Protein AF-A0A834ZR98-F1 (afdb_monomer_lite)

Sequence (251 aa):
MVVLRARDEKRGIQAVENLKGSGFSDVVFHRLDVMDPSSIPSLEDFIRTNFGKLNILSRSSSKVFSGTEALQIVSLMKIVKASAIKDSSRPPFWVSYENLDLQVNNAEINGSIIDIDAVRALRTADDELKGEEINWNDISTQAYELGEECLKTNYYGTKRVTEALIPLLKLSNSARIVNVSSSIIKIQKISNEKAKEVLSDVDGLTEERVDEMLNGFLKDFKENLLEIKGWPSPLSAYTVSKVAIMATQGF

InterPro domains:
  IPR036291 NAD(P)-binding domain superfamily [SSF51735] (2-247)

pLDDT: mean 73.18, std 20.53, range [21.8, 97.88]

Foldseek 3Di:
DEEEEDQDPVVQVVLQVVCVVVVNPPYDYAYDDLLDPVRLVVVLCVCCVPQVFAAEEEQADDDPDDPPPNVVVVVVVVVVVVVVDDDPDDDDDDDDDDHHYYYYDPFADLQKQFQVVVQVVQADPVRDGPPDDPPRVVGIGHALVSLVVRLCTNAVSVVVSCVSRVVRQVVDPNHDYHYHDDPVQDVVQQPQPLVCVQLVCLPPHDLVSLVVVVVVLSVCRVVVNCVVNSQHPDSRSVNSSRSSVVSPRPD

Structure (mmCIF, N/CA/C/O backbone):
data_AF-A0A834ZR98-F1
#
_entry.id   AF-A0A834ZR98-F1
#
loop_
_atom_site.group_PDB
_atom_site.id
_atom_site.type_symbol
_atom_site.label_atom_id
_atom_site.label_alt_id
_atom_site.label_comp_id
_atom_site.label_asym_id
_atom_site.label_entity_id
_atom_site.label_seq_id
_atom_site.pdbx_PDB_ins_code
_atom_site.Cartn_x
_atom_site.Cartn_y
_atom_site.Cartn_z
_atom_site.occupancy
_atom_site.B_iso_or_equiv
_atom_site.auth_seq_id
_atom_site.auth_comp_id
_atom_site.auth_asym_id
_atom_site.auth_atom_id
_atom_site.pdbx_PDB_model_num
ATOM 1 N N . MET A 1 1 ? -13.296 -6.284 17.920 1.00 78.81 1 MET A N 1
ATOM 2 C CA . MET A 1 1 ? -14.004 -6.181 16.636 1.00 78.81 1 MET A CA 1
ATOM 3 C C . MET A 1 1 ? -12.993 -6.042 15.501 1.00 78.81 1 MET A C 1
ATOM 5 O O . MET A 1 1 ? -12.002 -5.355 15.641 1.00 78.81 1 MET A O 1
ATOM 9 N N . VAL A 1 2 ? -13.164 -6.705 14.367 1.00 81.50 2 VAL A N 1
ATOM 10 C CA . VAL A 1 2 ? -12.247 -6.568 13.223 1.00 81.50 2 VAL A CA 1
ATOM 11 C C . VAL A 1 2 ? -13.001 -5.974 12.049 1.00 81.50 2 VAL A C 1
ATOM 13 O O . VAL A 1 2 ? -14.042 -6.498 11.666 1.00 81.50 2 VAL A O 1
ATOM 16 N N . VAL A 1 3 ? -12.467 -4.902 11.465 1.00 83.44 3 VAL A N 1
ATOM 17 C CA . VAL A 1 3 ? -13.010 -4.305 10.243 1.00 83.44 3 VAL A CA 1
ATOM 18 C C . VAL A 1 3 ? -12.241 -4.871 9.056 1.00 83.44 3 VAL A C 1
ATOM 20 O O . VAL A 1 3 ? -11.120 -4.450 8.752 1.00 83.44 3 VAL A O 1
ATOM 23 N N . LEU A 1 4 ? -12.842 -5.851 8.385 1.00 80.25 4 LEU A N 1
ATOM 24 C CA . LEU A 1 4 ? -12.332 -6.389 7.136 1.00 80.25 4 LEU A CA 1
ATOM 25 C C . LEU A 1 4 ? -12.597 -5.402 5.996 1.00 80.25 4 LEU A C 1
ATOM 27 O O . LEU A 1 4 ? -13.691 -4.849 5.876 1.00 80.25 4 LEU A O 1
ATOM 31 N N . ARG A 1 5 ? -11.590 -5.198 5.147 1.00 81.19 5 ARG A N 1
ATOM 32 C CA . ARG A 1 5 ? -11.629 -4.250 4.034 1.00 81.19 5 ARG A CA 1
ATOM 33 C C . ARG A 1 5 ? -11.307 -4.965 2.731 1.00 81.19 5 ARG A C 1
ATOM 35 O O . ARG A 1 5 ? -10.414 -5.804 2.700 1.00 81.19 5 ARG A O 1
ATOM 42 N N . ALA A 1 6 ? -12.002 -4.606 1.660 1.00 74.19 6 ALA A N 1
ATOM 43 C CA . ALA A 1 6 ? -11.701 -5.053 0.302 1.00 74.19 6 ALA A CA 1
ATOM 44 C C . ALA A 1 6 ? -12.215 -4.023 -0.711 1.00 74.19 6 ALA A C 1
ATOM 46 O O . ALA A 1 6 ? -13.164 -3.290 -0.412 1.00 74.19 6 ALA A O 1
ATOM 47 N N . ARG A 1 7 ? -11.609 -3.997 -1.905 1.00 78.06 7 ARG A N 1
ATOM 48 C CA . ARG A 1 7 ? -12.088 -3.182 -3.034 1.00 78.06 7 ARG A CA 1
ATOM 49 C C . ARG A 1 7 ? -13.412 -3.717 -3.575 1.00 78.06 7 ARG A C 1
ATOM 51 O O . ARG A 1 7 ? -14.336 -2.943 -3.821 1.00 78.06 7 ARG A O 1
ATOM 58 N N . ASP A 1 8 ? -13.482 -5.040 -3.724 1.00 78.31 8 ASP A N 1
ATOM 59 C CA . ASP A 1 8 ? -14.672 -5.767 -4.155 1.00 78.31 8 ASP A CA 1
ATOM 60 C C . ASP A 1 8 ? -15.569 -6.073 -2.952 1.00 78.31 8 ASP A C 1
ATOM 62 O O . ASP A 1 8 ? -15.204 -6.811 -2.033 1.00 78.31 8 ASP A O 1
ATOM 66 N N . GLU A 1 9 ? -16.753 -5.476 -2.963 1.00 83.81 9 GLU A N 1
ATOM 67 C CA . GLU A 1 9 ? -17.730 -5.595 -1.887 1.00 83.81 9 GLU A CA 1
ATOM 68 C C . GLU A 1 9 ? -18.275 -7.019 -1.740 1.00 83.81 9 GLU A C 1
ATOM 70 O O . GLU A 1 9 ? -18.385 -7.517 -0.621 1.00 83.81 9 GLU A O 1
ATOM 75 N N . LYS A 1 10 ? -18.535 -7.719 -2.850 1.00 80.75 10 LYS A N 1
ATOM 76 C CA . LYS A 1 10 ? -19.080 -9.084 -2.822 1.00 80.75 10 LYS A CA 1
ATOM 77 C C . LYS A 1 10 ? -18.088 -10.053 -2.188 1.00 80.75 10 LYS A C 1
ATOM 79 O O . LYS A 1 10 ? -18.450 -10.813 -1.293 1.00 80.75 10 LYS A O 1
ATOM 84 N N . ARG A 1 11 ? -16.823 -9.998 -2.612 1.00 75.56 11 ARG A N 1
ATOM 85 C CA . ARG A 1 11 ? -15.730 -10.794 -2.039 1.00 75.56 11 ARG A CA 1
ATOM 86 C C . ARG A 1 11 ? -15.507 -10.460 -0.570 1.00 75.56 11 ARG A C 1
ATOM 88 O O . ARG A 1 11 ? -15.316 -11.366 0.234 1.00 75.56 11 ARG A O 1
ATOM 95 N N . GLY A 1 12 ? -15.555 -9.177 -0.218 1.00 77.81 12 GLY A N 1
ATOM 96 C CA . GLY A 1 12 ? -15.393 -8.720 1.157 1.00 77.81 12 GLY A CA 1
ATOM 97 C C . GLY A 1 12 ? -16.478 -9.241 2.101 1.00 77.81 12 GLY A C 1
ATOM 98 O O . GLY A 1 12 ? -16.158 -9.772 3.165 1.00 77.81 12 GLY A O 1
ATOM 99 N N . ILE A 1 13 ? -17.746 -9.156 1.691 1.00 80.25 13 ILE A N 1
ATOM 100 C CA . ILE A 1 13 ? -18.885 -9.702 2.443 1.00 80.25 13 ILE A CA 1
ATOM 101 C C . ILE A 1 13 ? -18.754 -11.222 2.573 1.00 80.25 13 ILE A C 1
ATOM 103 O O . ILE A 1 13 ? -18.816 -11.743 3.688 1.00 80.25 13 ILE A O 1
ATOM 107 N N . GLN A 1 14 ? -18.466 -11.922 1.471 1.00 77.44 14 GLN A N 1
ATOM 108 C CA . GLN A 1 14 ? -18.286 -13.374 1.483 1.00 77.44 14 GLN A CA 1
ATOM 109 C C . GLN A 1 14 ? -17.159 -13.810 2.431 1.00 77.44 14 GLN A C 1
ATOM 111 O O . GLN A 1 14 ? -17.279 -14.812 3.136 1.00 77.44 14 GLN A O 1
ATOM 116 N N . ALA A 1 15 ? -16.058 -13.057 2.480 1.00 75.25 15 ALA A N 1
ATOM 117 C CA . ALA A 1 15 ? -14.957 -13.333 3.393 1.00 75.25 15 ALA A CA 1
ATOM 118 C C . ALA A 1 15 ? -15.372 -13.174 4.866 1.00 75.25 15 ALA A C 1
ATOM 120 O O . ALA A 1 15 ? -14.994 -14.004 5.693 1.00 75.25 15 ALA A O 1
ATOM 121 N N . VAL A 1 16 ? -16.183 -12.163 5.202 1.00 78.94 16 VAL A N 1
ATOM 122 C CA . VAL A 1 16 ? -16.738 -12.014 6.560 1.00 78.94 16 VAL A CA 1
ATOM 123 C C . VAL A 1 16 ? -17.668 -13.172 6.913 1.00 78.94 16 VAL A C 1
ATOM 125 O O . VAL A 1 16 ? -17.570 -13.702 8.017 1.00 78.94 16 VAL A O 1
ATOM 128 N N . GLU A 1 17 ? -18.534 -13.602 5.996 1.00 81.94 17 GLU A N 1
ATOM 129 C CA . GLU A 1 17 ? -19.410 -14.761 6.210 1.00 81.94 17 GLU A CA 1
ATOM 130 C C . GLU A 1 17 ? -18.610 -16.040 6.468 1.00 81.94 17 GLU A C 1
ATOM 132 O O . GLU A 1 17 ? -18.888 -16.758 7.429 1.00 81.94 17 GLU A O 1
ATOM 137 N N . ASN A 1 18 ? -17.559 -16.283 5.682 1.00 75.56 18 ASN A N 1
ATOM 138 C CA . ASN A 1 18 ? -16.678 -17.438 5.859 1.00 75.56 18 ASN A CA 1
ATOM 139 C C . ASN A 1 18 ? -15.961 -17.408 7.220 1.00 75.56 18 ASN A C 1
ATOM 141 O O . ASN A 1 18 ? -15.843 -18.437 7.892 1.00 75.56 18 ASN A O 1
ATOM 145 N N . LEU A 1 19 ? -15.501 -16.229 7.655 1.00 75.50 19 LEU A N 1
ATOM 146 C CA . LEU A 1 19 ? -14.870 -16.048 8.966 1.00 75.50 19 LEU A CA 1
ATOM 147 C C . LEU A 1 19 ? -15.865 -16.304 10.103 1.00 75.50 19 LEU A C 1
ATOM 149 O O . LEU A 1 19 ? -15.539 -17.023 11.050 1.00 75.50 19 LEU A O 1
ATOM 153 N N . LYS A 1 20 ? -17.095 -15.794 9.983 1.00 82.62 20 LYS A N 1
ATOM 154 C CA . LYS A 1 20 ? -18.175 -16.049 10.945 1.00 82.62 20 LYS A CA 1
ATOM 155 C C . LYS A 1 20 ? -18.536 -17.531 11.014 1.00 82.62 20 LYS A C 1
ATOM 157 O O . LYS A 1 20 ? -18.604 -18.076 12.113 1.00 82.62 20 LYS A O 1
ATOM 162 N N . GLY A 1 21 ? -18.665 -18.200 9.867 1.00 78.38 21 GLY A N 1
ATOM 163 C CA . GLY A 1 21 ? -18.872 -19.651 9.784 1.00 78.38 21 GLY A CA 1
ATOM 164 C C . GLY A 1 21 ? -17.724 -20.470 10.388 1.00 78.38 21 GLY A C 1
ATOM 165 O O . GLY A 1 21 ? -17.942 -21.584 10.853 1.00 78.38 21 GLY A O 1
ATOM 166 N N . SER A 1 22 ? -16.520 -19.894 10.460 1.00 77.38 22 SER A N 1
ATOM 167 C CA . SER A 1 22 ? -15.339 -20.487 11.105 1.00 77.38 22 SER A CA 1
ATOM 168 C C . SER A 1 22 ? -15.199 -20.130 12.597 1.00 77.38 22 SER A C 1
ATOM 170 O O . SER A 1 22 ? -14.158 -20.405 13.193 1.00 77.38 22 SER A O 1
ATOM 172 N N . GLY A 1 23 ? -16.210 -19.498 13.208 1.00 82.06 23 GLY A N 1
ATOM 173 C CA . GLY A 1 23 ? -16.233 -19.156 14.637 1.00 82.06 23 GLY A CA 1
ATOM 174 C C . GLY A 1 23 ? -15.700 -17.763 14.997 1.00 82.06 23 GLY A C 1
ATOM 175 O O . GLY A 1 23 ? -15.541 -17.463 16.179 1.00 82.06 23 GLY A O 1
ATOM 176 N N . PHE A 1 24 ? -15.428 -16.892 14.019 1.00 77.19 24 PHE A N 1
ATOM 177 C CA . PHE A 1 24 ? -15.020 -15.501 14.261 1.00 77.19 24 PHE A CA 1
ATOM 178 C C . PHE A 1 24 ? -16.225 -14.555 14.134 1.00 77.19 24 PHE A C 1
ATOM 180 O O . PHE A 1 24 ? -16.479 -14.000 13.068 1.00 77.19 24 PHE A O 1
ATOM 187 N N . SER A 1 25 ? -16.978 -14.367 15.223 1.00 82.19 25 SER A N 1
ATOM 188 C CA . SER A 1 25 ? -18.182 -13.514 15.250 1.00 82.19 25 SER A CA 1
ATOM 189 C C . SER A 1 25 ? -17.886 -12.015 15.154 1.00 82.19 25 SER A C 1
ATOM 191 O O . SER A 1 25 ? -18.660 -11.272 14.551 1.00 82.19 25 SER A O 1
ATOM 193 N N . ASP A 1 26 ? -16.755 -11.577 15.710 1.00 84.50 26 ASP A N 1
ATOM 194 C CA . ASP A 1 26 ? -16.419 -10.158 15.888 1.00 84.50 26 ASP A CA 1
ATOM 195 C C . ASP A 1 26 ? -15.721 -9.581 14.652 1.00 84.50 26 ASP A C 1
ATOM 197 O O . ASP A 1 26 ? -14.634 -9.006 14.747 1.00 84.50 26 ASP A O 1
ATOM 201 N N . VAL A 1 27 ? -16.327 -9.781 13.480 1.00 81.56 27 VAL A N 1
ATOM 202 C CA . VAL A 1 27 ? -15.822 -9.308 12.188 1.00 81.56 27 VAL A CA 1
ATOM 203 C C . VAL A 1 27 ? -16.940 -8.602 11.425 1.00 81.56 27 VAL A C 1
ATOM 205 O O . VAL A 1 27 ? -18.031 -9.147 11.235 1.00 81.56 27 VAL A O 1
ATOM 208 N N . VAL A 1 28 ? -16.652 -7.393 10.952 1.00 87.81 28 VAL A N 1
ATOM 209 C CA . VAL A 1 28 ? -17.525 -6.587 10.091 1.00 87.81 28 VAL A CA 1
ATOM 210 C C . VAL A 1 28 ? -16.800 -6.229 8.803 1.00 87.81 28 VAL A C 1
ATOM 212 O O . VAL A 1 28 ? -15.573 -6.177 8.768 1.00 87.81 28 VAL A O 1
ATOM 215 N N . PHE A 1 29 ? -17.556 -5.994 7.735 1.00 86.19 29 PHE A N 1
ATOM 216 C CA . PHE A 1 29 ? -17.008 -5.556 6.458 1.00 86.19 29 PHE A CA 1
ATOM 217 C C . PHE A 1 29 ? -17.188 -4.047 6.288 1.00 86.19 29 PHE A C 1
ATOM 219 O O . PHE A 1 29 ? -18.238 -3.508 6.629 1.00 86.19 29 PHE A O 1
ATOM 226 N N . HIS A 1 30 ? -16.196 -3.388 5.695 1.00 89.12 30 HIS A N 1
ATOM 227 C CA . HIS A 1 30 ? -16.374 -2.083 5.072 1.00 89.12 30 HIS A CA 1
ATOM 228 C C . HIS A 1 30 ? -15.536 -1.998 3.797 1.00 89.12 30 HIS A C 1
ATOM 230 O O . HIS A 1 30 ? -14.354 -2.334 3.799 1.00 89.12 30 HIS A O 1
ATOM 236 N N . ARG A 1 31 ? -16.097 -1.494 2.700 1.00 88.19 31 ARG A N 1
ATOM 237 C CA . ARG A 1 31 ? -15.352 -1.348 1.442 1.00 88.19 31 ARG A CA 1
ATOM 238 C C . ARG A 1 31 ? -14.179 -0.366 1.584 1.00 88.19 31 ARG A C 1
ATOM 240 O O . ARG A 1 31 ? -14.362 0.714 2.148 1.00 88.19 31 ARG A O 1
ATOM 247 N N . LEU A 1 32 ? -13.005 -0.736 1.057 1.00 85.62 32 LEU A N 1
ATOM 248 C CA . LEU A 1 32 ? -11.844 0.143 0.850 1.00 85.62 32 LEU A CA 1
ATOM 249 C C . LEU A 1 32 ? -11.374 0.051 -0.578 1.00 85.62 32 LEU A C 1
ATOM 251 O O . LEU A 1 32 ? -10.899 -1.001 -0.998 1.00 85.62 32 LEU A O 1
ATOM 255 N N . ASP A 1 33 ? -11.368 1.178 -1.258 1.00 86.00 33 ASP A N 1
ATOM 256 C CA . ASP A 1 33 ? -10.475 1.366 -2.379 1.00 86.00 33 ASP A CA 1
ATOM 257 C C . ASP A 1 33 ? -9.505 2.491 -2.042 1.00 86.00 33 ASP A C 1
ATOM 259 O O . ASP A 1 33 ? -9.890 3.649 -1.924 1.00 86.00 33 ASP A O 1
ATOM 263 N N . VAL A 1 34 ? -8.231 2.147 -1.855 1.00 85.31 34 VAL A N 1
ATOM 264 C CA . VAL A 1 34 ? -7.196 3.140 -1.541 1.00 85.31 34 VAL A CA 1
ATOM 265 C C . VAL A 1 34 ? -6.995 4.129 -2.687 1.00 85.31 34 VAL A C 1
ATOM 267 O O . VAL A 1 34 ? -6.449 5.206 -2.473 1.00 85.31 34 VAL A O 1
ATOM 270 N N . MET A 1 35 ? -7.441 3.798 -3.899 1.00 84.50 35 MET A N 1
ATOM 271 C CA . MET A 1 35 ? -7.388 4.683 -5.059 1.00 84.50 35 MET A CA 1
ATOM 272 C C . MET A 1 35 ? -8.621 5.586 -5.183 1.00 84.50 35 MET A C 1
ATOM 274 O O . MET A 1 35 ? -8.563 6.565 -5.921 1.00 84.50 35 MET A O 1
ATOM 278 N N . ASP A 1 36 ? -9.695 5.322 -4.434 1.00 88.12 36 ASP A N 1
ATOM 279 C CA . ASP A 1 36 ? -10.918 6.128 -4.426 1.00 88.12 36 ASP A CA 1
ATOM 280 C C . ASP A 1 36 ? -10.844 7.208 -3.325 1.00 88.12 36 ASP A C 1
ATOM 282 O O . ASP A 1 36 ? -10.840 6.871 -2.133 1.00 88.12 36 ASP A O 1
ATOM 286 N N . PRO A 1 37 ? -10.825 8.508 -3.681 1.00 87.25 37 PRO A N 1
ATOM 287 C CA . PRO A 1 37 ? -10.756 9.603 -2.714 1.00 87.25 37 PRO A CA 1
ATOM 288 C C . PRO A 1 37 ? -11.911 9.617 -1.707 1.00 87.25 37 PRO A C 1
ATOM 290 O O . PRO A 1 37 ? -11.750 10.149 -0.614 1.00 87.25 37 PRO A O 1
ATOM 293 N N . SER A 1 38 ? -13.066 9.041 -2.055 1.00 92.69 38 SER A N 1
ATOM 294 C CA . SER A 1 38 ? -14.247 8.992 -1.184 1.00 92.69 38 SER A CA 1
ATOM 295 C C . SER A 1 38 ? -14.233 7.808 -0.209 1.00 92.69 38 SER A C 1
ATOM 297 O O . SER A 1 38 ? -14.872 7.851 0.844 1.00 92.69 38 SER A O 1
ATOM 299 N N . SER A 1 39 ? -13.466 6.757 -0.513 1.00 90.31 39 SER A N 1
ATOM 300 C CA . SER A 1 39 ? -13.483 5.508 0.255 1.00 90.31 39 SER A CA 1
ATOM 301 C C . SER A 1 39 ? -12.721 5.595 1.583 1.00 90.31 39 SER A C 1
ATOM 303 O O . SER A 1 39 ? -13.065 4.889 2.538 1.00 90.31 39 SER A O 1
ATOM 305 N N . ILE A 1 40 ? -11.694 6.450 1.661 1.00 90.88 40 ILE A N 1
ATOM 306 C CA . ILE A 1 40 ? -10.899 6.663 2.881 1.00 90.88 40 ILE A CA 1
ATOM 307 C C . ILE A 1 40 ? -11.661 7.524 3.909 1.00 90.88 40 ILE A C 1
ATOM 309 O O . ILE A 1 40 ? -11.769 7.077 5.048 1.00 90.88 40 ILE A O 1
ATOM 313 N N . PRO A 1 41 ? -12.272 8.674 3.558 1.00 93.94 41 PRO A N 1
ATOM 314 C CA . PRO A 1 41 ? -13.113 9.417 4.501 1.00 93.94 41 PRO A CA 1
ATOM 315 C C . PRO A 1 41 ? -14.309 8.596 4.993 1.00 93.94 41 PRO A C 1
ATOM 317 O O . PRO A 1 41 ? -14.563 8.527 6.189 1.00 93.94 41 PRO A O 1
ATOM 320 N N . SER A 1 42 ? -14.981 7.866 4.091 1.00 95.06 42 SER A N 1
ATOM 321 C CA . SER A 1 42 ? -16.102 6.991 4.465 1.00 95.06 42 SER A CA 1
ATOM 322 C C . SER A 1 42 ? -15.707 5.941 5.511 1.00 95.06 42 SER A C 1
ATOM 324 O O . SER A 1 42 ? -16.487 5.623 6.406 1.00 95.06 42 SER A O 1
ATOM 326 N N . LEU A 1 43 ? -14.487 5.414 5.420 1.00 91.25 43 LEU A N 1
ATOM 327 C CA . LEU A 1 43 ? -13.935 4.506 6.416 1.00 91.25 43 LEU A CA 1
ATOM 328 C C . LEU A 1 43 ? -13.661 5.177 7.754 1.00 91.25 43 LEU A C 1
ATOM 330 O O . LEU A 1 43 ? -13.919 4.582 8.799 1.00 91.25 43 LEU A O 1
ATOM 334 N N . GLU A 1 44 ? -13.042 6.351 7.708 1.00 92.81 44 GLU A N 1
ATOM 335 C CA . GLU A 1 44 ? -12.716 7.121 8.897 1.00 92.81 44 GLU A CA 1
ATOM 336 C C . GLU A 1 44 ? -13.997 7.425 9.678 1.00 92.81 44 GLU A C 1
ATOM 338 O O . GLU A 1 44 ? -14.069 7.120 10.869 1.00 92.81 44 GLU A O 1
ATOM 343 N N . ASP A 1 45 ? -15.030 7.910 8.986 1.00 94.62 45 ASP A N 1
ATOM 344 C CA . ASP A 1 45 ? -16.357 8.161 9.545 1.00 94.62 45 ASP A CA 1
ATOM 345 C C . ASP A 1 45 ? -16.966 6.886 10.122 1.00 94.62 45 ASP A C 1
ATOM 347 O O . ASP A 1 45 ? -17.424 6.878 11.264 1.00 94.62 45 ASP A O 1
ATOM 351 N N . PHE A 1 46 ? -16.905 5.771 9.391 1.00 93.81 46 PHE A N 1
ATOM 352 C CA . PHE A 1 46 ? -17.393 4.494 9.896 1.00 93.81 46 PHE A CA 1
ATOM 353 C C . PHE A 1 46 ? -16.700 4.080 11.200 1.00 93.81 46 PHE A C 1
ATOM 355 O O . PHE A 1 46 ? -17.386 3.719 12.159 1.00 93.81 46 PHE A O 1
ATOM 362 N N . ILE A 1 47 ? -15.366 4.142 11.275 1.00 90.06 47 ILE A N 1
ATOM 363 C CA . ILE A 1 47 ? -14.643 3.781 12.503 1.00 90.06 47 ILE A CA 1
ATOM 364 C C . ILE A 1 47 ? -14.996 4.754 13.629 1.00 90.06 47 ILE A C 1
ATOM 366 O O . ILE A 1 47 ? -15.273 4.332 14.751 1.00 90.06 47 ILE A O 1
ATOM 370 N N . ARG A 1 48 ? -15.017 6.054 13.335 1.00 91.12 48 ARG A N 1
ATOM 371 C CA . ARG A 1 48 ? -15.330 7.104 14.304 1.00 91.12 48 ARG A CA 1
ATOM 372 C C . ARG A 1 48 ? -16.725 6.928 14.897 1.00 91.12 48 ARG A C 1
ATOM 374 O O . ARG A 1 48 ? -16.868 6.980 16.113 1.00 91.12 48 ARG A O 1
ATOM 381 N N . THR A 1 49 ? -17.732 6.686 14.064 1.00 92.69 49 THR A N 1
ATOM 382 C CA . THR A 1 49 ? -19.128 6.538 14.491 1.00 92.69 49 THR A CA 1
ATOM 383 C C . THR A 1 49 ? -19.370 5.239 15.251 1.00 92.69 49 THR A C 1
ATOM 385 O O . THR A 1 49 ? -20.111 5.247 16.229 1.00 92.69 49 THR A O 1
ATOM 388 N N . ASN A 1 50 ? -18.763 4.127 14.824 1.00 88.62 50 ASN A N 1
ATOM 389 C CA . ASN A 1 50 ? -19.071 2.810 15.393 1.00 88.62 50 ASN A CA 1
ATOM 390 C C . ASN A 1 50 ? -18.156 2.415 16.560 1.00 88.62 50 ASN A C 1
ATOM 392 O O . ASN A 1 50 ? -18.585 1.664 17.432 1.00 88.62 50 ASN A O 1
ATOM 396 N N . PHE A 1 51 ? -16.912 2.901 16.585 1.00 88.50 51 PHE A N 1
ATOM 397 C CA . PHE A 1 51 ? -15.892 2.469 17.552 1.00 88.50 51 PHE A CA 1
ATOM 398 C C . PHE A 1 51 ? -15.226 3.631 18.299 1.00 88.50 51 PHE A C 1
ATOM 400 O O . PHE A 1 51 ? -14.669 3.438 19.379 1.00 88.50 51 PHE A O 1
ATOM 407 N N . GLY A 1 52 ? -15.256 4.847 17.744 1.00 88.06 52 GLY A N 1
ATOM 408 C CA . GLY A 1 52 ? -14.702 6.058 18.360 1.00 88.06 52 GLY A CA 1
ATOM 409 C C . GLY A 1 52 ? -13.173 6.158 18.351 1.00 88.06 52 GLY A C 1
ATOM 410 O O . GLY A 1 52 ? -12.643 7.251 18.524 1.00 88.06 52 GLY A O 1
ATOM 411 N N . LYS A 1 53 ? -12.452 5.055 18.126 1.00 85.50 53 LYS A N 1
ATOM 412 C CA . LYS A 1 53 ? -10.984 4.986 18.071 1.00 85.50 53 LYS A CA 1
ATOM 413 C C . LYS A 1 53 ? -10.517 3.837 17.178 1.00 85.50 53 LYS A C 1
ATOM 415 O O . LYS A 1 53 ? -11.308 2.980 16.797 1.00 85.50 53 LYS A O 1
ATOM 420 N N . LEU A 1 54 ? -9.218 3.800 16.892 1.00 83.62 54 LEU A N 1
ATOM 421 C CA . LEU A 1 54 ? -8.555 2.665 16.251 1.00 83.62 54 LEU A CA 1
ATOM 422 C C . LEU A 1 54 ? -7.395 2.196 17.130 1.00 83.62 54 LEU A C 1
ATOM 424 O O . LEU A 1 54 ? -6.579 3.005 17.554 1.00 83.62 54 LEU A O 1
ATOM 428 N N . ASN A 1 55 ? -7.304 0.895 17.404 1.00 78.88 55 ASN A N 1
ATOM 429 C CA . ASN A 1 55 ? -6.189 0.350 18.186 1.00 78.88 55 ASN A CA 1
ATOM 430 C C . ASN A 1 55 ? -5.092 -0.223 17.291 1.00 78.88 55 ASN A C 1
ATOM 432 O O . ASN A 1 55 ? -3.916 -0.018 17.573 1.00 78.88 55 ASN A O 1
ATOM 436 N N . ILE A 1 56 ? -5.452 -0.957 16.231 1.00 77.31 56 ILE A N 1
ATOM 437 C CA . ILE A 1 56 ? -4.469 -1.605 15.363 1.00 77.31 56 ILE A CA 1
ATOM 438 C C . ILE A 1 56 ? -4.791 -1.366 13.890 1.00 77.31 56 ILE A C 1
ATOM 440 O O . ILE A 1 56 ? -5.826 -1.800 13.385 1.00 77.31 56 ILE A O 1
ATOM 444 N N . LEU A 1 57 ? -3.835 -0.773 13.178 1.00 78.25 57 LEU A N 1
ATOM 445 C CA . LEU A 1 57 ? -3.814 -0.725 11.720 1.00 78.25 57 LEU A CA 1
ATOM 446 C C . LEU A 1 57 ? -2.836 -1.778 11.189 1.00 78.25 57 LEU A C 1
ATOM 448 O O . LEU A 1 57 ? -1.631 -1.671 11.399 1.00 78.25 57 LEU A O 1
ATOM 452 N N . SER A 1 58 ? -3.334 -2.789 10.482 1.00 71.50 58 SER A N 1
ATOM 453 C CA . SER A 1 58 ? -2.512 -3.765 9.767 1.00 71.50 58 SER A CA 1
ATOM 454 C C . SER A 1 58 ? -2.416 -3.417 8.283 1.00 71.50 58 SER A C 1
ATOM 456 O O . SER A 1 58 ? -3.413 -3.372 7.559 1.00 71.50 58 SER A O 1
ATOM 458 N N . ARG A 1 59 ? -1.184 -3.209 7.816 1.00 72.00 59 ARG A N 1
ATOM 459 C CA . ARG A 1 59 ? -0.840 -3.039 6.404 1.00 72.00 59 ARG A CA 1
ATOM 460 C C . ARG A 1 59 ? -0.448 -4.414 5.861 1.00 72.00 59 ARG A C 1
ATOM 462 O O . ARG A 1 59 ? 0.653 -4.886 6.142 1.00 72.00 59 ARG A O 1
ATOM 469 N N . SER A 1 60 ? -1.376 -5.110 5.203 1.00 60.84 60 SER A N 1
ATOM 470 C CA . SER A 1 60 ? -1.136 -6.489 4.758 1.00 60.84 60 SER A CA 1
ATOM 471 C C . SER A 1 60 ? -0.240 -6.536 3.525 1.00 60.84 60 SER A C 1
ATOM 473 O O . SER A 1 60 ? -0.303 -5.631 2.705 1.00 60.84 60 SER A O 1
ATOM 475 N N . SER A 1 61 ? 0.539 -7.612 3.369 1.00 49.19 61 SER A N 1
ATOM 476 C CA . SER A 1 61 ? 1.108 -8.008 2.082 1.00 49.19 61 SER A CA 1
ATOM 477 C C . SER A 1 61 ? 0.195 -8.986 1.371 1.00 49.19 61 SER A C 1
ATOM 479 O O . SER A 1 61 ? -0.100 -10.055 1.909 1.00 49.19 61 SER A O 1
ATOM 481 N N . SER A 1 62 ? -0.191 -8.669 0.136 1.00 45.16 62 SER A N 1
ATOM 482 C CA . SER A 1 62 ? -0.655 -9.712 -0.778 1.00 45.16 62 SER A CA 1
ATOM 483 C C . SER A 1 62 ? 0.501 -10.700 -0.965 1.00 45.16 62 SER A C 1
ATOM 485 O O . SER A 1 62 ? 1.602 -10.325 -1.378 1.00 45.16 62 SER A O 1
ATOM 487 N N . LYS A 1 63 ? 0.309 -11.984 -0.639 1.00 40.91 63 LYS A N 1
ATOM 488 C CA . LYS A 1 63 ? 1.237 -12.998 -1.150 1.00 40.91 63 LYS A CA 1
ATOM 489 C C . LYS A 1 63 ? 1.117 -12.973 -2.671 1.00 40.91 63 LYS A C 1
ATOM 491 O O . LYS A 1 63 ? 0.020 -13.081 -3.203 1.00 40.91 63 LYS A O 1
ATOM 496 N N . VAL A 1 64 ? 2.260 -12.903 -3.349 1.00 39.12 64 VAL A N 1
ATOM 497 C CA . VAL A 1 64 ? 2.376 -13.036 -4.812 1.00 39.12 64 VAL A CA 1
ATOM 498 C C . VAL A 1 64 ? 1.713 -14.345 -5.301 1.00 39.12 64 VAL A C 1
ATOM 500 O O . VAL A 1 64 ? 1.297 -14.444 -6.449 1.00 39.12 64 VAL A O 1
ATOM 503 N N . PHE A 1 65 ? 1.529 -15.324 -4.399 1.00 42.34 65 PHE A N 1
ATOM 504 C CA . PHE A 1 65 ? 0.939 -16.632 -4.671 1.00 42.34 65 PHE A CA 1
ATOM 505 C C . PHE A 1 65 ? -0.072 -17.032 -3.586 1.00 42.34 65 PHE A C 1
ATOM 507 O O . PHE A 1 65 ? 0.310 -17.396 -2.473 1.00 42.34 65 PHE A O 1
ATOM 514 N N . SER A 1 66 ? -1.363 -16.960 -3.917 1.00 33.47 66 SER A N 1
ATOM 515 C CA . SER A 1 66 ? -2.449 -17.893 -3.547 1.00 33.47 66 SER A CA 1
ATOM 516 C C . SER A 1 66 ? -3.760 -17.173 -3.222 1.00 33.47 66 SER A C 1
ATOM 518 O O . SER A 1 66 ? -3.797 -16.195 -2.481 1.00 33.47 66 SER A O 1
ATOM 520 N N . GLY A 1 67 ? -4.862 -17.733 -3.724 1.00 34.06 67 GLY A N 1
ATOM 521 C CA . GLY A 1 67 ? -6.236 -17.353 -3.385 1.00 34.06 67 GLY A CA 1
ATOM 522 C C . GLY A 1 67 ? -6.662 -17.776 -1.974 1.00 34.06 67 GLY A C 1
ATOM 523 O O . GLY A 1 67 ? -7.765 -18.280 -1.799 1.00 34.06 67 GLY A O 1
ATOM 524 N N . THR A 1 68 ? -5.794 -17.612 -0.969 1.00 36.56 68 THR A N 1
ATOM 525 C CA . THR A 1 68 ? -6.092 -17.929 0.440 1.00 36.56 68 THR A CA 1
ATOM 526 C C . THR A 1 68 ? -6.020 -16.693 1.340 1.00 36.56 68 THR A C 1
ATOM 528 O O . THR A 1 68 ? -5.512 -16.732 2.460 1.00 36.56 68 THR A O 1
ATOM 531 N N . GLU A 1 69 ? -6.604 -15.591 0.867 1.00 41.38 69 GLU A N 1
ATOM 532 C CA . GLU A 1 69 ? -6.783 -14.328 1.605 1.00 41.38 69 GLU A CA 1
ATOM 533 C C . GLU A 1 69 ? -7.371 -14.572 3.017 1.00 41.38 69 GLU A C 1
ATOM 535 O O . GLU A 1 69 ? -6.928 -13.985 4.006 1.00 41.38 69 GLU A O 1
ATOM 540 N N . ALA A 1 70 ? -8.293 -15.536 3.148 1.00 32.72 70 ALA A N 1
ATOM 541 C CA . ALA A 1 70 ? -8.910 -15.922 4.419 1.00 32.72 70 ALA A CA 1
ATOM 542 C C . ALA A 1 70 ? -7.940 -16.590 5.420 1.00 32.72 70 ALA A C 1
ATOM 544 O O . ALA A 1 70 ? -8.018 -16.315 6.618 1.00 32.72 70 ALA A O 1
ATOM 545 N N . LEU A 1 71 ? -6.998 -17.432 4.970 1.00 34.72 71 LEU A N 1
ATOM 546 C CA . LEU A 1 71 ? -6.062 -18.130 5.869 1.00 34.72 71 LEU A CA 1
ATOM 547 C C . LEU A 1 71 ? -5.023 -17.175 6.466 1.00 34.72 71 LEU A C 1
ATOM 549 O O . LEU A 1 71 ? -4.632 -17.337 7.624 1.00 34.72 71 LEU A O 1
ATOM 553 N N . GLN A 1 72 ? -4.611 -16.148 5.717 1.00 44.06 72 GLN A N 1
ATOM 554 C CA . GLN A 1 72 ? -3.721 -15.106 6.231 1.00 44.06 72 GLN A CA 1
ATOM 555 C C . GLN A 1 72 ? -4.409 -14.219 7.260 1.00 44.06 72 GLN A C 1
ATOM 557 O O . GLN A 1 72 ? -3.808 -13.959 8.298 1.00 44.06 72 GLN A O 1
ATOM 562 N N . ILE A 1 73 ? -5.662 -13.813 7.032 1.00 42.22 73 ILE A N 1
ATOM 563 C CA . ILE A 1 73 ? -6.437 -13.069 8.035 1.00 42.22 73 ILE A CA 1
ATOM 564 C C . ILE A 1 73 ? -6.587 -13.908 9.305 1.00 42.22 73 ILE A C 1
ATOM 566 O O . ILE A 1 73 ? -6.352 -13.394 10.392 1.00 42.22 73 ILE A O 1
ATOM 570 N N . VAL A 1 74 ? -6.878 -15.208 9.190 1.00 43.50 74 VAL A N 1
ATOM 571 C CA . VAL A 1 74 ? -6.953 -16.115 10.348 1.00 43.50 74 VAL A CA 1
ATOM 572 C C . VAL A 1 74 ? -5.600 -16.239 11.056 1.00 43.50 74 VAL A C 1
ATOM 574 O O . VAL A 1 74 ? -5.552 -16.193 12.284 1.00 43.50 74 VAL A O 1
ATOM 577 N N . SER A 1 75 ? -4.490 -16.365 10.322 1.00 43.19 75 SER A N 1
ATOM 578 C CA . SER A 1 75 ? -3.148 -16.432 10.915 1.00 43.19 75 SER A CA 1
ATOM 579 C C . SER A 1 75 ? -2.749 -15.112 11.578 1.00 43.19 75 SER A C 1
ATOM 581 O O . SER A 1 75 ? -2.207 -15.124 12.678 1.00 43.19 75 SER A O 1
ATOM 583 N N . LEU A 1 76 ? -3.063 -13.973 10.962 1.00 45.09 76 LEU A N 1
ATOM 584 C CA . LEU A 1 76 ? -2.828 -12.644 11.516 1.00 45.09 76 LEU A CA 1
ATOM 585 C C . LEU A 1 76 ? -3.703 -12.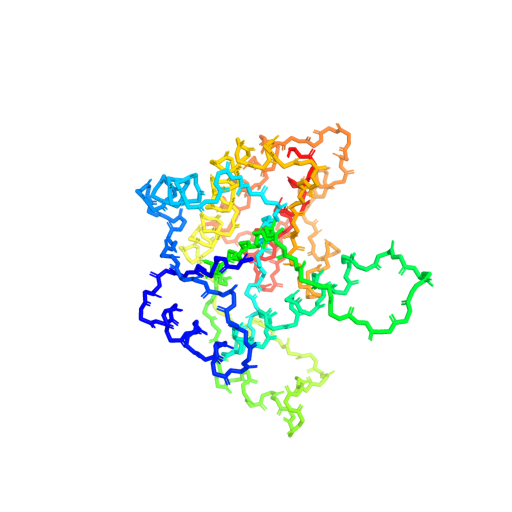407 12.751 1.00 45.09 76 LEU A C 1
ATOM 587 O O . LEU A 1 76 ? -3.201 -11.958 13.770 1.00 45.09 76 LEU A O 1
ATOM 591 N N . MET A 1 77 ? -4.983 -12.785 12.711 1.00 48.22 77 MET A N 1
ATOM 592 C CA . MET A 1 77 ? -5.882 -12.749 13.866 1.00 48.22 77 MET A CA 1
ATOM 593 C C . MET A 1 77 ? -5.361 -13.632 15.004 1.00 48.22 77 MET A C 1
ATOM 595 O O . MET A 1 77 ? -5.418 -13.219 16.159 1.00 48.22 77 MET A O 1
ATOM 599 N N . LYS A 1 78 ? -4.817 -14.819 14.702 1.00 47.12 78 LYS A N 1
ATOM 600 C CA . LYS A 1 78 ? -4.165 -15.694 15.690 1.00 47.12 78 LYS A CA 1
ATOM 601 C C . LYS A 1 78 ? -2.895 -15.060 16.264 1.00 47.12 78 LYS A C 1
ATOM 603 O O . LYS A 1 78 ? -2.731 -15.076 17.477 1.00 47.12 78 LYS A O 1
ATOM 608 N N . ILE A 1 79 ? -2.035 -14.468 15.433 1.00 40.41 79 ILE A N 1
ATOM 609 C CA . ILE A 1 79 ? -0.799 -13.786 15.859 1.00 40.41 79 ILE A CA 1
ATOM 610 C C . ILE A 1 79 ? -1.119 -12.546 16.699 1.00 40.41 79 ILE A C 1
ATOM 612 O O . ILE A 1 79 ? -0.524 -12.358 17.752 1.00 40.41 79 ILE A O 1
ATOM 616 N N . VAL A 1 80 ? -2.085 -11.723 16.288 1.00 42.38 80 VAL A N 1
ATOM 617 C CA . VAL A 1 80 ? -2.521 -10.538 17.038 1.00 42.38 80 VAL A CA 1
ATOM 618 C C . VAL A 1 80 ? -3.120 -10.962 18.381 1.00 42.38 80 VAL A C 1
ATOM 620 O O . VAL A 1 80 ? -2.696 -10.435 19.408 1.00 42.38 80 VAL A O 1
ATOM 623 N N . LYS A 1 81 ? -3.996 -11.981 18.407 1.00 47.62 81 LYS A N 1
ATOM 624 C CA . LYS A 1 81 ? -4.499 -12.577 19.659 1.00 47.62 81 LYS A CA 1
ATOM 625 C C . LYS A 1 81 ? -3.370 -13.125 20.543 1.00 47.62 81 LYS A C 1
ATOM 627 O O . LYS A 1 81 ? -3.406 -12.906 21.744 1.00 47.62 81 LYS A O 1
ATOM 632 N N . ALA A 1 82 ? -2.361 -13.787 19.972 1.00 35.53 82 ALA A N 1
ATOM 633 C CA . ALA A 1 82 ? -1.230 -14.349 20.717 1.00 35.53 82 ALA A CA 1
ATOM 634 C C . ALA A 1 82 ? -0.260 -13.273 21.245 1.00 35.53 82 ALA A C 1
ATOM 636 O O . ALA A 1 82 ? 0.223 -13.372 22.366 1.00 35.53 82 ALA A O 1
ATOM 637 N N . SER A 1 83 ? 0.002 -12.220 20.466 1.00 34.94 83 SER A N 1
ATOM 638 C CA . SER A 1 83 ? 0.887 -11.102 20.833 1.00 34.94 83 SER A CA 1
ATOM 639 C C . SER A 1 83 ? 0.291 -10.173 21.900 1.00 34.94 83 SER A C 1
ATOM 641 O O . SER A 1 83 ? 1.030 -9.479 22.596 1.00 34.94 83 SER A O 1
ATOM 643 N N . ALA A 1 84 ? -1.036 -10.197 22.064 1.00 35.72 84 ALA A N 1
ATOM 644 C CA . ALA A 1 84 ? -1.764 -9.518 23.135 1.00 35.72 84 ALA A CA 1
ATOM 645 C C . ALA A 1 84 ? -1.708 -10.267 24.486 1.00 35.72 84 ALA A C 1
ATOM 647 O O . ALA A 1 84 ? -2.239 -9.772 25.480 1.00 35.72 84 ALA A O 1
ATOM 648 N N . ILE A 1 85 ? -1.050 -11.432 24.546 1.00 30.75 85 ILE A N 1
ATOM 649 C CA . ILE A 1 85 ? -0.841 -12.205 25.773 1.00 30.75 85 ILE A CA 1
ATOM 650 C C . ILE A 1 85 ? 0.574 -11.929 26.294 1.00 30.75 85 ILE A C 1
ATOM 652 O O . ILE A 1 85 ? 1.550 -12.569 25.910 1.00 30.75 85 ILE A O 1
ATOM 656 N N . LYS A 1 86 ? 0.677 -10.977 27.222 1.00 34.03 86 LYS A N 1
ATOM 657 C CA . LYS A 1 86 ? 1.746 -10.946 28.229 1.00 34.03 86 LYS A CA 1
ATOM 658 C C . LYS A 1 86 ? 1.125 -10.738 29.604 1.00 34.03 86 LYS A C 1
ATOM 660 O O . LYS A 1 86 ? 1.256 -9.681 30.203 1.00 34.03 86 LYS A O 1
ATOM 665 N N . ASP A 1 87 ? 0.457 -11.772 30.094 1.00 30.12 87 ASP A N 1
ATOM 666 C CA . ASP A 1 87 ? 0.377 -12.010 31.531 1.00 30.12 87 ASP A CA 1
ATOM 667 C C . ASP A 1 87 ? 0.398 -13.524 31.762 1.00 30.12 87 ASP A C 1
ATOM 669 O O . ASP A 1 87 ? -0.564 -14.236 31.485 1.00 30.12 87 ASP A O 1
ATOM 673 N N . SER A 1 88 ? 1.553 -14.030 32.192 1.00 31.12 88 SER A N 1
ATOM 674 C CA . SER A 1 88 ? 1.812 -15.452 32.431 1.00 31.12 88 SER A CA 1
ATOM 675 C C . SER A 1 88 ? 1.313 -15.932 33.799 1.00 31.12 88 SER A C 1
ATOM 677 O O . SER A 1 88 ? 1.720 -17.003 34.244 1.00 31.12 88 SER A O 1
ATOM 679 N N . SER A 1 89 ? 0.476 -15.156 34.498 1.00 29.83 89 SER A N 1
ATOM 680 C CA . SER A 1 89 ? 0.122 -15.432 35.895 1.00 29.83 89 SER A CA 1
ATOM 681 C C . SER A 1 89 ? -1.260 -16.062 36.143 1.00 29.83 89 SER A C 1
ATOM 683 O O . SER A 1 89 ? -1.588 -16.289 37.308 1.00 29.83 89 SER A O 1
ATOM 685 N N . ARG A 1 90 ? -2.081 -16.403 35.126 1.00 27.31 90 ARG A N 1
ATOM 686 C CA . ARG A 1 90 ? -3.424 -17.000 35.368 1.00 27.31 90 ARG A CA 1
ATOM 687 C C . ARG A 1 90 ? -3.841 -18.153 34.416 1.00 27.31 90 ARG A C 1
ATOM 689 O O . ARG A 1 90 ? -3.653 -18.022 33.209 1.00 27.31 90 ARG A O 1
ATOM 696 N N . PRO A 1 91 ? -4.430 -19.263 34.935 1.00 23.94 91 PRO A N 1
ATOM 697 C CA . PRO A 1 91 ? -4.936 -20.412 34.158 1.00 23.94 91 PRO A CA 1
ATOM 698 C C . PRO A 1 91 ? -6.379 -20.186 33.618 1.00 23.94 91 PRO A C 1
ATOM 700 O O . PRO A 1 91 ? -6.983 -19.154 33.914 1.00 23.94 91 PRO A O 1
ATOM 703 N N . PRO A 1 92 ? -6.925 -21.088 32.768 1.00 33.03 92 PRO A N 1
ATOM 704 C CA . PRO A 1 92 ? -7.614 -20.731 31.530 1.00 33.03 92 PRO A CA 1
ATOM 705 C C . PRO A 1 92 ? -9.090 -20.400 31.751 1.00 33.03 92 PRO A C 1
ATOM 707 O O . PRO A 1 92 ? -9.919 -21.288 31.920 1.00 33.03 92 PRO A O 1
ATOM 710 N N . PHE A 1 93 ? -9.437 -19.121 31.676 1.00 22.08 93 PHE A N 1
ATOM 711 C CA . PHE A 1 93 ? -10.812 -18.678 31.479 1.00 22.08 93 PHE A CA 1
ATOM 712 C C . PHE A 1 93 ? -10.822 -17.532 30.471 1.00 22.08 93 PHE A C 1
ATOM 714 O O . PHE A 1 93 ? -9.936 -16.681 30.465 1.00 22.08 93 PHE A O 1
ATOM 721 N N . TRP A 1 94 ? -11.805 -17.587 29.576 1.00 21.80 94 TRP A N 1
ATOM 722 C CA . TRP A 1 94 ? -12.072 -16.658 28.485 1.00 21.80 94 TRP A CA 1
ATOM 723 C C . TRP A 1 94 ? -11.787 -15.201 28.862 1.00 21.80 94 TRP A C 1
ATOM 725 O O . TRP A 1 94 ? -12.461 -14.631 29.716 1.00 21.80 94 TRP A O 1
ATOM 735 N N . VAL A 1 95 ? -10.814 -14.586 28.189 1.00 22.41 95 VAL A N 1
ATOM 736 C CA . VAL A 1 95 ? -10.676 -13.129 28.190 1.00 22.41 95 VAL A CA 1
ATOM 737 C C . VAL A 1 95 ? -11.585 -12.603 27.085 1.00 22.41 95 VAL A C 1
ATOM 739 O O . VAL A 1 95 ? -11.276 -12.730 25.899 1.00 22.41 95 VAL A O 1
ATOM 742 N N . SER A 1 96 ? -12.738 -12.054 27.468 1.00 22.81 96 SER A N 1
ATOM 743 C CA . SER A 1 96 ? -13.540 -11.210 26.585 1.00 22.81 96 SER A CA 1
ATOM 744 C C . SER A 1 96 ? -12.792 -9.895 26.375 1.00 22.81 96 SER A C 1
ATOM 746 O O . SER A 1 96 ? -12.585 -9.136 27.322 1.00 22.81 96 SER A O 1
ATOM 748 N N . TYR A 1 97 ? -12.370 -9.624 25.142 1.00 30.14 97 TYR A N 1
ATOM 749 C CA . TYR A 1 97 ? -11.798 -8.332 24.781 1.00 30.14 97 TYR A CA 1
ATOM 750 C C . TYR A 1 97 ? -12.914 -7.413 24.299 1.00 30.14 97 TYR A C 1
ATOM 752 O O . TYR A 1 97 ? -13.296 -7.435 23.128 1.00 30.14 97 TYR A O 1
ATOM 760 N N . GLU A 1 98 ? -13.416 -6.578 25.201 1.00 28.66 98 GLU A N 1
ATOM 761 C CA . GLU A 1 98 ? -14.161 -5.390 24.807 1.00 28.66 98 GLU A CA 1
ATOM 762 C C . GLU A 1 98 ? -13.176 -4.434 24.107 1.00 28.66 98 GLU A C 1
ATOM 764 O O . GLU A 1 98 ? -12.239 -3.922 24.717 1.00 28.66 98 GLU A O 1
ATOM 769 N N . ASN A 1 99 ? -13.385 -4.199 22.808 1.00 33.44 99 ASN A N 1
ATOM 770 C CA . ASN A 1 99 ? -12.771 -3.116 22.021 1.00 33.44 99 ASN A CA 1
ATOM 771 C C . ASN A 1 99 ? -11.326 -3.314 21.520 1.00 33.44 99 ASN A C 1
ATOM 773 O O . ASN A 1 99 ? -10.509 -2.405 21.646 1.00 33.44 99 ASN A O 1
ATOM 777 N N . LEU A 1 100 ? -10.986 -4.448 20.895 1.00 31.66 100 LEU A N 1
ATOM 778 C CA . LEU A 1 100 ? -9.818 -4.513 19.995 1.00 31.66 100 LEU A CA 1
ATOM 779 C C . LEU A 1 100 ? -10.266 -4.280 18.550 1.00 31.66 100 LEU A C 1
ATOM 781 O O . LEU A 1 100 ? -10.841 -5.208 17.997 1.00 31.66 100 LEU A O 1
ATOM 785 N N . ASP A 1 101 ? -9.989 -3.113 17.959 1.00 46.12 101 ASP A N 1
ATOM 786 C CA . ASP A 1 101 ? -10.286 -2.794 16.555 1.00 46.12 101 ASP A CA 1
ATOM 787 C C . ASP A 1 101 ? -9.054 -3.024 15.684 1.00 46.12 101 ASP A C 1
ATOM 789 O O . ASP A 1 101 ? -8.081 -2.268 15.761 1.00 46.12 101 ASP A O 1
ATOM 793 N N . LEU A 1 102 ? -9.078 -4.114 14.913 1.00 41.69 102 LEU A N 1
ATOM 794 C CA . LEU A 1 102 ? -8.049 -4.454 13.931 1.00 41.69 102 LEU A CA 1
ATOM 795 C C . LEU A 1 102 ? -8.560 -4.120 12.533 1.00 41.69 102 LEU A C 1
ATOM 797 O O . LEU A 1 102 ? -9.648 -4.547 12.145 1.00 41.69 102 LEU A O 1
ATOM 801 N N . GLN A 1 103 ? -7.744 -3.418 11.760 1.00 46.44 103 GLN A N 1
ATOM 802 C CA . GLN A 1 103 ? -8.009 -3.146 10.356 1.00 46.44 103 GLN A CA 1
ATOM 803 C C . GLN A 1 103 ? -6.983 -3.845 9.474 1.00 46.44 103 GLN A C 1
ATOM 805 O O . GLN A 1 103 ? -5.792 -3.703 9.713 1.00 46.44 103 GLN A O 1
ATOM 810 N N . VAL A 1 104 ? -7.425 -4.571 8.446 1.00 49.69 104 VAL A N 1
ATOM 811 C CA . VAL A 1 104 ? -6.531 -5.242 7.486 1.00 49.69 104 VAL A CA 1
ATOM 812 C C . VAL A 1 104 ? -6.628 -4.533 6.135 1.00 49.69 104 VAL A C 1
ATOM 814 O O . VAL A 1 104 ? -7.699 -4.505 5.534 1.00 49.69 104 VAL A O 1
ATOM 817 N N . ASN A 1 105 ? -5.530 -3.946 5.651 1.00 50.84 105 ASN A N 1
ATOM 818 C CA . ASN A 1 105 ? -5.461 -3.324 4.325 1.00 50.84 105 ASN A CA 1
ATOM 819 C C . ASN A 1 105 ? -5.254 -4.397 3.237 1.00 50.84 105 ASN A C 1
ATOM 821 O O . ASN A 1 105 ? -4.127 -4.829 3.019 1.00 50.84 105 ASN A O 1
ATOM 825 N N . ASN A 1 106 ? -6.332 -4.844 2.583 1.00 54.91 106 ASN A N 1
ATOM 826 C CA . ASN A 1 106 ? -6.310 -5.863 1.519 1.00 54.91 106 ASN A CA 1
ATOM 827 C C . ASN A 1 106 ? -6.370 -5.256 0.098 1.00 54.91 106 ASN A C 1
ATOM 829 O O . ASN A 1 106 ? -7.085 -5.759 -0.766 1.00 54.91 106 ASN A O 1
ATOM 833 N N . ALA A 1 107 ? -5.711 -4.118 -0.133 1.00 56.78 107 ALA A N 1
ATOM 834 C CA . ALA A 1 107 ? -5.794 -3.408 -1.414 1.00 56.78 107 ALA A CA 1
ATOM 835 C C . ALA A 1 107 ? -4.574 -3.601 -2.326 1.00 56.78 107 ALA A C 1
ATOM 837 O O . ALA A 1 107 ? -4.565 -3.050 -3.421 1.00 56.78 107 ALA A O 1
ATOM 838 N N . GLU A 1 108 ? -3.549 -4.334 -1.892 1.00 69.31 108 GLU A N 1
ATOM 839 C CA . GLU A 1 108 ? -2.280 -4.382 -2.612 1.00 69.31 108 GLU A CA 1
ATOM 840 C C . GLU A 1 108 ? -2.315 -5.202 -3.897 1.00 69.31 108 GLU A C 1
ATOM 842 O O . GLU A 1 108 ? -2.909 -6.282 -3.959 1.00 69.31 108 GLU A O 1
ATOM 847 N N . ILE A 1 109 ? -1.568 -4.723 -4.887 1.00 73.62 109 ILE A N 1
ATOM 848 C CA . ILE A 1 109 ? -1.403 -5.362 -6.189 1.00 73.62 109 ILE A CA 1
ATOM 849 C C . ILE A 1 109 ? 0.068 -5.699 -6.453 1.00 73.62 109 ILE A C 1
ATOM 851 O O . ILE A 1 109 ? 0.978 -5.122 -5.863 1.00 73.62 109 ILE A O 1
ATOM 855 N N . ASN A 1 110 ? 0.312 -6.653 -7.350 1.00 71.88 110 ASN A N 1
ATOM 856 C CA . ASN A 1 110 ? 1.661 -7.144 -7.639 1.00 71.88 110 ASN A CA 1
ATOM 857 C C . ASN A 1 110 ? 2.460 -6.214 -8.574 1.00 71.88 110 ASN A C 1
ATOM 859 O O . ASN A 1 110 ? 3.681 -6.200 -8.545 1.00 71.88 110 ASN A O 1
ATOM 863 N N . GLY A 1 111 ? 1.790 -5.451 -9.440 1.00 78.50 111 GLY A N 1
ATOM 864 C CA . GLY A 1 111 ? 2.474 -4.628 -10.448 1.00 78.50 111 GLY A CA 1
ATOM 865 C C . GLY A 1 111 ? 3.155 -5.407 -11.573 1.00 78.50 111 GLY A C 1
ATOM 866 O O . GLY A 1 111 ? 3.903 -4.822 -12.352 1.00 78.50 111 GLY A O 1
ATOM 867 N N . SER A 1 112 ? 2.865 -6.706 -11.671 1.00 78.88 112 SER A N 1
ATOM 868 C CA . SER A 1 112 ? 3.347 -7.608 -12.713 1.00 78.88 112 SER A CA 1
ATOM 869 C C . SER A 1 112 ? 2.257 -8.623 -13.045 1.00 78.88 112 SER A C 1
ATOM 871 O O . SER A 1 112 ? 1.543 -9.087 -12.148 1.00 78.88 112 SER A O 1
ATOM 873 N N . ILE A 1 113 ? 2.145 -8.996 -14.319 1.00 76.25 113 ILE A N 1
ATOM 874 C CA . ILE A 1 113 ? 1.355 -10.157 -14.739 1.00 76.25 113 ILE A CA 1
ATOM 875 C C . ILE A 1 113 ? 2.190 -11.392 -14.433 1.00 76.25 113 ILE A C 1
ATOM 877 O O . ILE A 1 113 ? 3.365 -11.435 -14.781 1.00 76.25 113 ILE A O 1
ATOM 881 N N . ILE A 1 114 ? 1.590 -12.376 -13.773 1.00 72.25 114 ILE A N 1
ATOM 882 C CA . ILE A 1 114 ? 2.235 -13.647 -13.451 1.00 72.25 114 ILE A CA 1
ATOM 883 C C . ILE A 1 114 ? 1.537 -14.745 -14.233 1.00 72.25 114 ILE A C 1
ATOM 885 O O . ILE A 1 114 ? 0.307 -14.824 -14.208 1.00 72.25 114 ILE A O 1
ATOM 889 N N . ASP A 1 11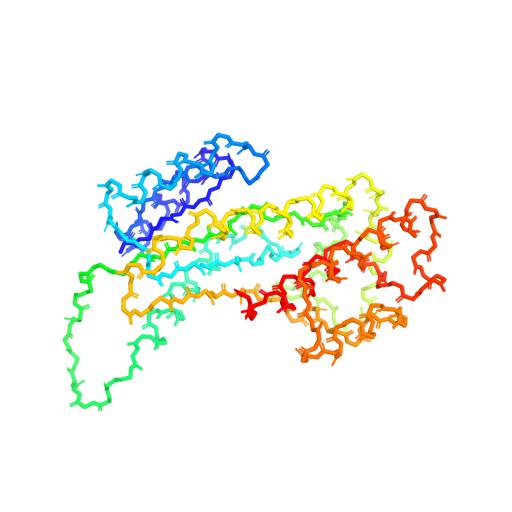5 ? 2.315 -15.613 -14.868 1.00 71.75 115 ASP A N 1
ATOM 890 C CA . ASP A 1 115 ? 1.791 -16.851 -15.427 1.00 71.75 115 ASP A CA 1
ATOM 891 C C . ASP A 1 115 ? 1.454 -17.819 -14.282 1.00 71.75 115 ASP A C 1
ATOM 893 O O . ASP A 1 115 ? 2.307 -18.506 -13.714 1.00 71.75 115 ASP A O 1
ATOM 897 N N . ILE A 1 116 ? 0.178 -17.824 -13.895 1.00 63.78 116 ILE A N 1
ATOM 898 C CA . ILE A 1 116 ? -0.331 -18.646 -12.794 1.00 63.78 116 ILE A CA 1
ATOM 899 C C . ILE A 1 116 ? -0.237 -20.137 -13.135 1.00 63.78 116 ILE A C 1
ATOM 901 O O . ILE A 1 116 ? -0.051 -20.947 -12.225 1.00 63.78 116 ILE A O 1
ATOM 905 N N . ASP A 1 117 ? -0.349 -20.519 -14.406 1.00 70.12 117 ASP A N 1
ATOM 906 C CA . ASP A 1 117 ? -0.292 -21.922 -14.810 1.00 70.12 117 ASP A CA 1
ATOM 907 C C . ASP A 1 117 ? 1.150 -22.431 -14.799 1.00 70.12 117 ASP A C 1
ATOM 909 O O . ASP A 1 117 ? 1.403 -23.525 -14.286 1.00 70.12 117 ASP A O 1
ATOM 913 N N . ALA A 1 118 ? 2.111 -21.596 -15.206 1.00 69.31 118 ALA A N 1
ATOM 914 C CA . ALA A 1 118 ? 3.528 -21.865 -14.992 1.00 69.31 118 ALA A CA 1
ATOM 915 C C . ALA A 1 118 ? 3.847 -21.994 -13.495 1.00 69.31 118 ALA A C 1
ATOM 917 O O . ALA A 1 118 ? 4.459 -22.975 -13.076 1.00 69.31 118 ALA A O 1
ATOM 918 N N . VAL A 1 119 ? 3.355 -21.077 -12.651 1.00 65.56 119 VAL A N 1
ATOM 919 C CA . VAL A 1 119 ? 3.530 -21.180 -11.191 1.00 65.56 119 VAL A CA 1
ATOM 920 C C . VAL A 1 119 ? 2.921 -22.469 -10.639 1.00 65.56 119 VAL A C 1
ATOM 922 O O . VAL A 1 119 ? 3.550 -23.124 -9.813 1.00 65.56 119 VAL A O 1
ATOM 925 N N . ARG A 1 120 ? 1.720 -22.865 -11.079 1.00 67.25 120 ARG A N 1
ATOM 926 C CA . ARG A 1 120 ? 1.069 -24.116 -10.649 1.00 67.25 120 ARG A CA 1
ATOM 927 C C . ARG A 1 120 ? 1.870 -25.347 -11.059 1.00 67.25 120 ARG A C 1
ATOM 929 O O . ARG A 1 120 ? 2.009 -26.257 -10.248 1.00 67.25 120 ARG A O 1
ATOM 936 N N . ALA A 1 121 ? 2.434 -25.364 -12.266 1.00 70.88 121 ALA A N 1
ATOM 937 C CA . ALA A 1 121 ? 3.297 -26.450 -12.738 1.00 70.88 121 ALA A CA 1
ATOM 938 C C . ALA A 1 121 ? 4.601 -26.575 -11.920 1.00 70.88 121 ALA A C 1
ATOM 940 O O . ALA A 1 121 ? 5.196 -27.659 -11.815 1.00 70.88 121 ALA A O 1
ATOM 941 N N . LEU A 1 122 ? 5.021 -25.469 -11.300 1.00 67.50 122 LEU A N 1
ATOM 942 C CA . LEU A 1 122 ? 6.164 -25.393 -10.398 1.00 67.50 122 LEU A CA 1
ATOM 943 C C . LEU A 1 122 ? 5.828 -25.794 -8.954 1.00 67.50 122 LEU A C 1
ATOM 945 O O . LEU A 1 122 ? 6.738 -25.819 -8.131 1.00 67.50 122 LEU A O 1
ATOM 949 N N . ARG A 1 123 ? 4.576 -26.139 -8.621 1.00 65.25 123 ARG A N 1
ATOM 950 C CA . ARG A 1 123 ? 4.221 -26.608 -7.271 1.00 65.25 123 ARG A CA 1
ATOM 951 C C . ARG A 1 123 ? 4.468 -28.108 -7.107 1.00 65.25 123 ARG A C 1
ATOM 953 O O . ARG A 1 123 ? 4.319 -28.893 -8.047 1.00 65.25 123 ARG A O 1
ATOM 960 N N . THR A 1 124 ? 4.887 -28.506 -5.914 1.00 62.38 124 THR A N 1
ATOM 961 C CA . THR A 1 124 ? 4.963 -29.897 -5.466 1.00 62.38 124 THR A CA 1
ATOM 962 C C . THR A 1 124 ? 3.573 -30.384 -5.048 1.00 62.38 124 THR A C 1
ATOM 964 O O . THR A 1 124 ? 2.627 -29.600 -4.941 1.00 62.38 124 THR A O 1
ATOM 967 N N . ALA A 1 125 ? 3.440 -31.690 -4.802 1.00 62.03 125 ALA A N 1
ATOM 968 C CA . ALA A 1 125 ? 2.204 -32.268 -4.272 1.00 62.03 125 ALA A CA 1
ATOM 969 C C . ALA A 1 125 ? 1.813 -31.684 -2.896 1.00 62.03 125 ALA A C 1
ATOM 971 O O . ALA A 1 125 ? 0.630 -31.651 -2.572 1.00 62.03 125 ALA A O 1
ATOM 972 N N . ASP A 1 126 ? 2.791 -31.167 -2.144 1.00 59.44 126 ASP A N 1
ATOM 973 C CA . ASP A 1 126 ? 2.615 -30.529 -0.832 1.00 59.44 126 ASP A CA 1
ATOM 974 C C . ASP A 1 126 ? 2.388 -29.010 -0.924 1.00 59.44 126 ASP A C 1
ATOM 976 O O . ASP A 1 126 ? 2.503 -28.287 0.064 1.00 59.44 126 ASP A O 1
ATOM 980 N N . ASP A 1 127 ? 2.049 -28.503 -2.114 1.00 54.62 127 ASP A N 1
ATOM 981 C CA . ASP A 1 127 ? 1.731 -27.092 -2.358 1.00 54.62 127 ASP A CA 1
ATOM 982 C C . ASP A 1 127 ? 2.938 -26.128 -2.224 1.00 54.62 127 ASP A C 1
ATOM 984 O O . ASP A 1 127 ? 2.779 -24.900 -2.296 1.00 54.62 127 ASP A O 1
ATOM 988 N N . GLU A 1 128 ? 4.154 -26.669 -2.096 1.00 52.88 128 GLU A N 1
ATOM 989 C CA . GLU A 1 128 ? 5.421 -25.928 -2.054 1.00 52.88 128 GLU A CA 1
ATOM 990 C C . GLU A 1 128 ? 5.949 -25.634 -3.464 1.00 52.88 128 GLU A C 1
ATOM 992 O O . GLU A 1 128 ? 5.664 -26.357 -4.411 1.00 52.88 128 GLU A O 1
ATOM 997 N N . LEU A 1 129 ? 6.731 -24.570 -3.641 1.00 56.97 129 LEU A N 1
ATOM 998 C CA . LEU A 1 129 ? 7.410 -24.311 -4.916 1.00 56.97 129 LEU A CA 1
ATOM 999 C C . LEU A 1 129 ? 8.615 -25.255 -5.052 1.00 56.97 129 LEU A C 1
ATOM 1001 O O . LEU A 1 129 ? 9.398 -25.382 -4.112 1.00 56.97 129 LEU A O 1
ATOM 1005 N N . LYS A 1 130 ? 8.777 -25.903 -6.213 1.00 58.69 130 LYS A N 1
ATOM 1006 C CA . LYS A 1 130 ? 9.931 -26.762 -6.525 1.00 58.69 130 LYS A CA 1
ATOM 1007 C C . LYS A 1 130 ? 11.225 -25.966 -6.315 1.00 58.69 130 LYS A C 1
ATOM 1009 O O . LYS A 1 130 ? 11.385 -24.873 -6.849 1.00 58.69 130 LYS A O 1
ATOM 1014 N N . GLY A 1 131 ? 12.111 -26.513 -5.486 1.00 50.38 131 GLY A N 1
ATOM 1015 C CA . GLY A 1 131 ? 13.224 -25.805 -4.847 1.00 50.38 131 GLY A CA 1
ATOM 1016 C C . GLY A 1 131 ? 14.446 -25.470 -5.708 1.00 50.38 131 GLY A C 1
ATOM 1017 O O . GLY A 1 131 ? 15.490 -25.195 -5.127 1.00 50.38 131 GLY A O 1
ATOM 1018 N N . GLU A 1 132 ? 14.358 -25.453 -7.039 1.00 51.22 132 GLU A N 1
ATOM 1019 C CA . GLU A 1 132 ? 15.472 -25.039 -7.906 1.00 51.22 132 GLU A CA 1
ATOM 1020 C C . GLU A 1 132 ? 15.033 -23.927 -8.868 1.00 51.22 132 GLU A C 1
ATOM 1022 O O . GLU A 1 132 ? 13.980 -24.020 -9.495 1.00 51.22 132 GLU A O 1
ATOM 1027 N N . GLU A 1 133 ? 15.828 -22.848 -8.876 1.00 57.62 133 GLU A N 1
ATOM 1028 C CA . GLU A 1 133 ? 15.748 -21.606 -9.664 1.00 57.62 133 GLU A CA 1
ATOM 1029 C C . GLU A 1 133 ? 14.506 -21.433 -10.546 1.00 57.62 133 GLU A C 1
ATOM 1031 O O . GLU A 1 133 ? 14.528 -21.603 -11.764 1.00 57.62 133 GLU A O 1
ATOM 1036 N N . ILE A 1 134 ? 13.416 -20.974 -9.930 1.00 61.97 134 ILE A N 1
ATOM 1037 C CA . ILE A 1 134 ? 12.344 -20.341 -10.691 1.00 61.97 134 ILE A CA 1
ATOM 1038 C C . ILE A 1 134 ? 12.934 -19.083 -11.326 1.00 61.97 134 ILE A C 1
ATOM 1040 O O . ILE A 1 134 ? 13.182 -18.089 -10.632 1.00 61.97 134 ILE A O 1
ATOM 1044 N N . ASN A 1 135 ? 13.150 -19.121 -12.641 1.00 69.19 135 ASN A N 1
ATOM 1045 C CA . ASN A 1 135 ? 13.453 -17.920 -13.395 1.00 69.19 135 ASN A CA 1
ATOM 1046 C C . ASN A 1 135 ? 12.183 -17.076 -13.485 1.00 69.19 135 ASN A C 1
ATOM 1048 O O . ASN A 1 135 ? 11.337 -17.231 -14.363 1.00 69.19 135 ASN A O 1
ATOM 1052 N N . TRP A 1 136 ? 12.046 -16.170 -12.528 1.00 70.44 136 TRP A N 1
ATOM 1053 C CA . TRP A 1 136 ? 10.897 -15.289 -12.430 1.00 70.44 136 TRP A CA 1
ATOM 1054 C C . TRP A 1 136 ? 10.736 -14.371 -13.655 1.00 70.44 136 TRP A C 1
ATOM 1056 O O . TRP A 1 136 ? 9.634 -13.870 -13.869 1.00 70.44 136 TRP A O 1
ATOM 1066 N N . ASN A 1 137 ? 11.784 -14.160 -14.462 1.00 72.25 137 ASN A N 1
ATOM 1067 C CA . ASN A 1 137 ? 11.683 -13.397 -15.710 1.00 72.25 137 ASN A CA 1
ATOM 1068 C C . ASN A 1 137 ? 10.868 -14.145 -16.773 1.00 72.25 137 ASN A C 1
ATOM 1070 O O . ASN A 1 137 ? 10.205 -13.505 -17.581 1.00 72.25 137 ASN A O 1
ATOM 1074 N N . ASP A 1 138 ? 10.859 -15.480 -16.737 1.00 73.81 138 ASP A N 1
ATOM 1075 C CA . ASP A 1 138 ? 10.139 -16.300 -17.719 1.00 73.81 138 ASP A CA 1
ATOM 1076 C C . ASP A 1 138 ? 8.639 -16.400 -17.402 1.00 73.81 138 ASP A C 1
ATOM 1078 O O . ASP A 1 138 ? 7.832 -16.714 -18.271 1.00 73.81 138 ASP A O 1
ATOM 1082 N N . ILE A 1 139 ? 8.257 -16.125 -16.151 1.00 72.56 139 ILE A N 1
ATOM 1083 C CA . ILE A 1 139 ? 6.885 -16.299 -15.646 1.00 72.56 139 ILE A CA 1
ATOM 1084 C C . ILE A 1 139 ? 6.251 -14.998 -15.153 1.00 72.56 139 ILE A C 1
ATOM 1086 O O . ILE A 1 139 ? 5.154 -15.019 -14.590 1.00 72.56 139 ILE A O 1
ATOM 1090 N N . SER A 1 140 ? 6.937 -13.865 -15.323 1.00 74.88 140 SER A N 1
ATOM 1091 C CA . SER A 1 140 ? 6.398 -12.555 -14.977 1.00 74.88 140 SER A CA 1
ATOM 1092 C C . SER A 1 140 ? 6.637 -11.524 -16.070 1.00 74.88 140 SER A C 1
ATOM 1094 O O . SER A 1 140 ? 7.723 -11.405 -16.625 1.00 74.88 140 SER A O 1
ATOM 1096 N N . THR A 1 141 ? 5.607 -10.736 -16.361 1.00 82.62 141 THR A N 1
ATOM 1097 C CA . THR A 1 141 ? 5.689 -9.580 -17.253 1.00 82.62 141 THR A CA 1
ATOM 1098 C C . THR A 1 141 ? 5.495 -8.313 -16.439 1.00 82.62 141 THR A C 1
ATOM 1100 O O . THR A 1 141 ? 4.494 -8.159 -15.737 1.00 82.62 141 THR A O 1
ATOM 1103 N N . GLN A 1 142 ? 6.453 -7.395 -16.541 1.00 84.00 142 GLN A N 1
ATOM 1104 C CA . GLN A 1 142 ? 6.449 -6.133 -15.809 1.00 84.00 142 GLN A CA 1
ATOM 1105 C C . GLN A 1 142 ? 6.346 -4.972 -16.796 1.00 84.00 142 GLN A C 1
ATOM 1107 O O . GLN A 1 142 ? 7.327 -4.613 -17.441 1.00 84.00 142 GLN A O 1
ATOM 1112 N N . ALA A 1 143 ? 5.153 -4.399 -16.923 1.00 90.12 143 ALA A N 1
ATOM 1113 C CA . ALA A 1 143 ? 4.939 -3.181 -17.698 1.00 90.12 143 ALA A CA 1
ATOM 1114 C C . ALA A 1 143 ? 5.031 -1.954 -16.784 1.00 90.12 143 ALA A C 1
ATOM 1116 O O . ALA A 1 143 ? 4.685 -2.035 -15.601 1.00 90.12 143 ALA A O 1
ATOM 1117 N N . TYR A 1 144 ? 5.456 -0.818 -17.339 1.00 94.12 144 TYR A N 1
ATOM 1118 C CA . TYR A 1 144 ? 5.549 0.439 -16.596 1.00 94.12 144 TYR A CA 1
ATOM 1119 C C . TYR A 1 144 ? 4.210 0.812 -15.948 1.00 94.12 144 TYR A C 1
ATOM 1121 O O . TYR A 1 144 ? 4.179 1.165 -14.775 1.00 94.12 144 TYR A O 1
ATOM 1129 N N . GLU A 1 145 ? 3.101 0.666 -16.675 1.00 93.88 145 GLU A N 1
ATOM 1130 C CA . GLU A 1 145 ? 1.756 1.017 -16.212 1.00 93.88 145 GLU A CA 1
ATOM 1131 C C . GLU A 1 145 ? 1.346 0.185 -14.991 1.00 93.88 145 GLU A C 1
ATOM 1133 O O . GLU A 1 145 ? 0.823 0.721 -14.014 1.00 93.88 145 GLU A O 1
ATOM 1138 N N . LEU A 1 146 ? 1.653 -1.117 -15.007 1.00 87.75 146 LEU A N 1
ATOM 1139 C CA . LEU A 1 146 ? 1.399 -2.016 -13.878 1.00 87.75 146 LEU A CA 1
ATOM 1140 C C . LEU A 1 146 ? 2.279 -1.650 -12.678 1.00 87.75 146 LEU A C 1
ATOM 1142 O O . LEU A 1 146 ? 1.819 -1.652 -11.534 1.00 87.75 146 LEU A O 1
ATOM 1146 N N . GLY A 1 147 ? 3.543 -1.306 -12.932 1.00 90.62 147 GLY A N 1
ATOM 1147 C CA . GLY A 1 147 ? 4.467 -0.862 -11.898 1.00 90.62 147 GLY A CA 1
ATOM 1148 C C . GLY A 1 147 ? 4.060 0.462 -11.253 1.00 90.62 147 GLY A C 1
ATOM 1149 O O . GLY A 1 147 ? 4.131 0.611 -10.031 1.00 90.62 147 GLY A O 1
ATOM 1150 N N . GLU A 1 148 ? 3.587 1.409 -12.058 1.00 94.88 148 GLU A N 1
ATOM 1151 C CA . GLU A 1 148 ? 3.078 2.697 -11.602 1.00 94.88 148 GLU A CA 1
ATOM 1152 C C . GLU A 1 148 ? 1.811 2.521 -10.755 1.00 94.88 148 GLU A C 1
ATOM 1154 O O . GLU A 1 148 ? 1.725 3.064 -9.649 1.00 94.88 148 GLU A O 1
ATOM 1159 N N . GLU A 1 149 ? 0.854 1.710 -11.216 1.00 89.31 149 GLU A N 1
ATOM 1160 C CA . GLU A 1 149 ? -0.349 1.373 -10.448 1.00 89.31 149 GLU A CA 1
ATOM 1161 C C . GLU A 1 149 ? 0.009 0.696 -9.115 1.00 89.31 149 GLU A C 1
ATOM 1163 O O . GLU A 1 149 ? -0.602 0.978 -8.077 1.00 89.31 149 GLU A O 1
ATOM 1168 N N . CYS A 1 150 ? 1.039 -0.158 -9.115 1.00 88.00 150 CYS A N 1
ATOM 1169 C CA . CYS A 1 150 ? 1.529 -0.841 -7.922 1.00 88.00 150 CYS A CA 1
ATOM 1170 C C . CYS A 1 150 ? 2.067 0.137 -6.881 1.00 88.00 150 CYS A C 1
ATOM 1172 O O . CYS A 1 150 ? 1.705 0.028 -5.711 1.00 88.00 150 CYS A O 1
ATOM 1174 N N . LEU A 1 151 ? 2.874 1.127 -7.272 1.00 91.62 151 LEU A N 1
ATOM 1175 C CA . LEU A 1 151 ? 3.330 2.159 -6.334 1.00 91.62 151 LEU A CA 1
ATOM 1176 C C . LEU A 1 151 ? 2.178 3.034 -5.834 1.00 91.62 151 LEU A C 1
ATOM 1178 O O . LEU A 1 151 ? 2.078 3.286 -4.628 1.00 91.62 151 LEU A O 1
ATOM 1182 N N . LYS A 1 152 ? 1.280 3.452 -6.736 1.00 91.50 152 LYS A N 1
ATOM 1183 C CA . LYS A 1 152 ? 0.077 4.230 -6.395 1.00 91.50 152 LYS A CA 1
ATOM 1184 C C . LYS A 1 152 ? -0.783 3.520 -5.351 1.00 91.50 152 LYS A C 1
ATOM 1186 O O . LYS A 1 152 ? -1.264 4.159 -4.417 1.00 91.50 152 LYS A O 1
ATOM 1191 N N . THR A 1 153 ? -0.926 2.206 -5.473 1.00 85.50 153 THR A N 1
ATOM 1192 C CA . THR A 1 153 ? -1.761 1.395 -4.585 1.00 85.50 153 THR A CA 1
ATOM 1193 C C . THR A 1 153 ? -1.032 1.018 -3.294 1.00 85.50 153 THR A C 1
ATOM 1195 O O . THR A 1 153 ? -1.490 1.360 -2.203 1.00 85.50 153 THR A O 1
ATOM 1198 N N . ASN A 1 154 ? 0.112 0.338 -3.402 1.00 84.12 154 ASN A N 1
ATOM 1199 C CA . ASN A 1 154 ? 0.776 -0.306 -2.268 1.00 84.12 154 ASN A CA 1
ATOM 1200 C C . ASN A 1 154 ? 1.465 0.699 -1.345 1.00 84.12 154 ASN A C 1
ATOM 1202 O O . ASN A 1 154 ? 1.439 0.513 -0.130 1.00 84.12 154 ASN A O 1
ATOM 1206 N N . TYR A 1 155 ? 2.062 1.756 -1.907 1.00 87.44 155 TYR A N 1
ATOM 1207 C CA . TYR A 1 155 ? 2.747 2.788 -1.132 1.00 87.44 155 TYR A CA 1
ATOM 1208 C C . TYR A 1 155 ? 1.837 3.997 -0.897 1.00 87.44 155 TYR A C 1
ATOM 1210 O O . TYR A 1 155 ? 1.386 4.202 0.228 1.00 87.44 155 TYR A O 1
ATOM 1218 N N . TYR A 1 156 ? 1.481 4.752 -1.943 1.00 89.88 156 TYR A N 1
ATOM 1219 C CA . TYR A 1 156 ? 0.748 6.017 -1.774 1.00 89.88 156 TYR A CA 1
ATOM 1220 C C . TYR A 1 156 ? -0.677 5.824 -1.242 1.00 89.88 156 TYR A C 1
ATOM 1222 O O . TYR A 1 156 ? -1.156 6.615 -0.430 1.00 89.88 156 TYR A O 1
ATOM 1230 N N . GLY A 1 157 ? -1.380 4.778 -1.678 1.00 86.88 157 GLY A N 1
ATOM 1231 C CA . GLY A 1 157 ? -2.696 4.420 -1.153 1.00 86.88 157 GLY A CA 1
ATOM 1232 C C . GLY A 1 157 ? -2.637 4.062 0.330 1.00 86.88 157 GLY A C 1
ATOM 1233 O O . GLY A 1 157 ? -3.415 4.572 1.134 1.00 86.88 157 GLY A O 1
ATOM 1234 N N . THR A 1 158 ? -1.661 3.243 0.712 1.00 83.69 158 THR A N 1
ATOM 1235 C CA . THR A 1 158 ? -1.445 2.857 2.109 1.00 83.69 158 THR A CA 1
ATOM 1236 C C . THR A 1 158 ? -1.002 4.027 2.992 1.00 83.69 158 THR A C 1
ATOM 1238 O O . THR A 1 158 ? -1.444 4.117 4.142 1.00 83.69 158 THR A O 1
ATOM 1241 N N . LYS A 1 159 ? -0.170 4.935 2.467 1.00 85.81 159 LYS A N 1
ATOM 1242 C CA . LYS A 1 159 ? 0.216 6.188 3.127 1.00 85.81 159 LYS A CA 1
ATOM 1243 C C . LYS A 1 159 ? -1.025 7.022 3.447 1.00 85.81 159 LYS A C 1
ATOM 1245 O O . LYS A 1 159 ? -1.311 7.232 4.620 1.00 85.81 159 LYS A O 1
ATOM 1250 N N . ARG A 1 160 ? -1.851 7.329 2.438 1.00 89.44 160 ARG A N 1
ATOM 1251 C CA . ARG A 1 160 ? -3.102 8.095 2.609 1.00 89.44 160 ARG A CA 1
ATOM 1252 C C . ARG A 1 160 ? -4.062 7.469 3.618 1.00 89.44 160 ARG A C 1
ATOM 1254 O O . ARG A 1 160 ? -4.638 8.172 4.442 1.00 89.44 160 ARG A O 1
ATOM 1261 N N . VAL A 1 161 ? -4.233 6.143 3.580 1.00 87.00 161 VAL A N 1
ATOM 1262 C CA . VAL A 1 161 ? -5.054 5.432 4.577 1.00 87.00 161 VAL A CA 1
ATOM 1263 C C . VAL A 1 161 ? -4.474 5.593 5.975 1.00 87.00 161 VAL A C 1
ATOM 1265 O O . VAL A 1 161 ? -5.221 5.823 6.917 1.00 87.00 161 VAL A O 1
ATOM 1268 N N . THR A 1 162 ? -3.156 5.465 6.123 1.00 86.44 162 THR A N 1
ATOM 1269 C CA . THR A 1 162 ? -2.511 5.648 7.424 1.00 86.44 162 THR A CA 1
ATOM 1270 C C . THR A 1 162 ? -2.762 7.057 7.940 1.00 86.44 162 THR A C 1
ATOM 1272 O O . THR A 1 162 ? -3.277 7.199 9.044 1.00 86.44 162 THR A O 1
ATOM 1275 N N . GLU A 1 163 ? -2.434 8.074 7.147 1.00 88.06 163 GLU A N 1
ATOM 1276 C CA . GLU A 1 163 ? -2.549 9.485 7.523 1.00 88.06 163 GLU A CA 1
ATOM 1277 C C . GLU A 1 163 ? -3.967 9.838 7.978 1.00 88.06 163 GLU A C 1
ATOM 1279 O O . GLU A 1 163 ? -4.143 10.424 9.046 1.00 88.06 163 GLU A O 1
ATOM 1284 N N . ALA A 1 164 ? -4.982 9.395 7.228 1.00 89.81 164 ALA A N 1
ATOM 1285 C CA . ALA A 1 164 ? -6.387 9.614 7.570 1.00 89.81 164 ALA A CA 1
ATOM 1286 C C . ALA A 1 164 ? -6.797 8.960 8.903 1.00 89.81 164 ALA A C 1
ATOM 1288 O O . ALA A 1 164 ? -7.692 9.434 9.597 1.00 89.81 164 ALA A O 1
ATOM 1289 N N . LEU A 1 165 ? -6.133 7.872 9.297 1.00 89.50 165 LEU A N 1
ATOM 1290 C CA . LEU A 1 165 ? -6.469 7.115 10.501 1.00 89.50 165 LEU A CA 1
ATOM 1291 C C . LEU A 1 165 ? -5.589 7.443 11.709 1.00 89.50 165 LEU A C 1
ATOM 1293 O O . LEU A 1 165 ? -5.938 7.052 12.825 1.00 89.50 165 LEU A O 1
ATOM 1297 N N . ILE A 1 166 ? -4.489 8.184 11.534 1.00 90.19 166 ILE A N 1
ATOM 1298 C CA . ILE A 1 166 ? -3.646 8.664 12.641 1.00 90.19 166 ILE A CA 1
ATOM 1299 C C . ILE A 1 166 ? -4.475 9.364 13.732 1.00 90.19 166 ILE A C 1
ATOM 1301 O O . ILE A 1 166 ? -4.258 9.053 14.907 1.00 90.19 166 ILE A O 1
ATOM 1305 N N . PRO A 1 167 ? -5.439 10.258 13.422 1.00 92.94 167 PRO A N 1
ATOM 1306 C CA . PRO A 1 167 ? -6.270 10.879 14.451 1.00 92.94 167 PRO A CA 1
ATOM 1307 C C . PRO A 1 167 ? -7.028 9.861 15.310 1.00 92.94 167 PRO A C 1
ATOM 1309 O O . PRO A 1 167 ? -7.117 10.043 16.519 1.00 92.94 167 PRO A O 1
ATOM 1312 N N . LEU A 1 168 ? -7.530 8.773 14.715 1.00 88.69 168 LEU A N 1
ATOM 1313 C CA . LEU A 1 168 ? -8.242 7.708 15.429 1.00 88.69 168 LEU A CA 1
ATOM 1314 C C . LEU A 1 168 ? -7.292 6.797 16.215 1.00 88.69 168 LEU A C 1
ATOM 1316 O O . LEU A 1 168 ? -7.653 6.335 17.297 1.00 88.69 168 LEU A O 1
ATOM 1320 N N . LEU A 1 169 ? -6.078 6.567 15.704 1.00 87.50 169 LEU A N 1
ATOM 1321 C CA . LEU A 1 169 ? -5.014 5.850 16.414 1.00 87.50 169 LEU A CA 1
ATOM 1322 C C . LEU A 1 169 ? -4.570 6.612 17.667 1.00 87.50 169 LEU A C 1
ATOM 1324 O O . LEU A 1 169 ? -4.412 6.007 18.722 1.00 87.50 169 LEU A O 1
ATOM 1328 N N . LYS A 1 170 ? -4.444 7.943 17.596 1.00 91.00 170 LYS A N 1
ATOM 1329 C CA . LYS A 1 170 ? -4.074 8.796 18.744 1.00 91.00 170 LYS A CA 1
ATOM 1330 C C . LYS A 1 170 ? -5.085 8.758 19.897 1.00 91.00 170 LYS A C 1
ATOM 1332 O O . LYS A 1 170 ? -4.731 9.117 21.015 1.00 91.00 170 LYS A O 1
ATOM 1337 N N . LEU A 1 171 ? -6.319 8.313 19.649 1.00 89.75 171 LEU A N 1
ATOM 1338 C CA . LEU A 1 171 ? -7.338 8.103 20.688 1.00 89.75 171 LEU A CA 1
ATOM 1339 C C . LEU A 1 171 ? -7.156 6.774 21.444 1.00 89.75 171 LEU A C 1
ATOM 1341 O O . LEU A 1 171 ? -7.850 6.519 22.429 1.00 89.75 171 LEU A O 1
ATOM 1345 N N . SER A 1 172 ? -6.250 5.906 20.988 1.00 88.19 172 SER A N 1
ATOM 1346 C CA . SER A 1 172 ? -5.914 4.651 21.651 1.00 88.19 172 SER A CA 1
ATOM 1347 C C . SER A 1 172 ? -4.689 4.793 22.554 1.00 88.19 172 SER A C 1
ATOM 1349 O O . SER A 1 172 ? -3.633 5.258 22.136 1.00 88.19 172 SER A O 1
ATOM 1351 N N . ASN A 1 173 ? -4.793 4.266 23.776 1.00 85.94 173 ASN A N 1
ATOM 1352 C CA . ASN A 1 173 ? -3.671 4.162 24.716 1.00 85.94 173 ASN A CA 1
ATOM 1353 C C . ASN A 1 173 ? -2.663 3.056 24.342 1.00 85.94 173 ASN A C 1
ATOM 1355 O O . ASN A 1 173 ? -1.654 2.880 25.021 1.00 85.94 173 ASN A O 1
ATOM 1359 N N . SER A 1 174 ? -2.950 2.261 23.310 1.00 84.38 174 SER A N 1
ATOM 1360 C CA . SER A 1 174 ? -2.138 1.120 22.880 1.00 84.38 174 SER A CA 1
ATOM 1361 C C . SER A 1 174 ? -2.094 0.994 21.356 1.00 84.38 174 SER A C 1
ATOM 1363 O O . SER A 1 174 ? -2.038 -0.116 20.823 1.00 84.38 174 SER A O 1
ATOM 1365 N N . ALA A 1 175 ? -2.111 2.138 20.665 1.00 82.38 175 ALA A N 1
ATOM 1366 C CA . ALA A 1 175 ? -2.086 2.218 19.212 1.00 82.38 175 ALA A CA 1
ATOM 1367 C C . ALA A 1 175 ? -0.898 1.446 18.620 1.00 82.38 175 ALA A C 1
ATOM 1369 O O . ALA A 1 175 ? 0.245 1.601 19.058 1.00 82.38 175 ALA A O 1
ATOM 1370 N N . ARG A 1 176 ? -1.157 0.619 17.603 1.00 81.31 176 ARG A N 1
ATOM 1371 C CA . ARG A 1 176 ? -0.119 -0.090 16.848 1.00 81.31 176 ARG A CA 1
ATOM 1372 C C . ARG A 1 176 ? -0.385 -0.026 15.356 1.00 81.31 176 ARG A C 1
ATOM 1374 O O . ARG A 1 176 ? -1.500 -0.255 14.895 1.00 81.31 176 ARG A O 1
ATOM 1381 N N . ILE A 1 177 ? 0.680 0.188 14.598 1.00 77.31 177 ILE A N 1
ATOM 1382 C CA . ILE A 1 177 ? 0.691 -0.027 13.158 1.00 77.31 177 ILE A CA 1
ATOM 1383 C C . ILE A 1 177 ? 1.559 -1.254 12.889 1.00 77.31 177 ILE A C 1
ATOM 1385 O O . ILE A 1 177 ? 2.712 -1.317 13.311 1.00 77.31 177 ILE A O 1
ATOM 1389 N N . VAL A 1 178 ? 0.991 -2.256 12.225 1.00 72.50 178 VAL A N 1
ATOM 1390 C CA . VAL A 1 178 ? 1.651 -3.530 11.931 1.00 72.50 178 VAL A CA 1
ATOM 1391 C C . VAL A 1 178 ? 1.795 -3.670 10.424 1.00 72.50 178 VAL A C 1
ATOM 1393 O O . VAL A 1 178 ? 0.798 -3.838 9.722 1.00 72.50 178 VAL A O 1
ATOM 1396 N N . ASN A 1 179 ? 3.028 -3.661 9.922 1.00 67.75 179 ASN A N 1
ATOM 1397 C CA . ASN A 1 179 ? 3.292 -4.007 8.528 1.00 67.75 179 ASN A CA 1
ATOM 1398 C C . ASN A 1 179 ? 3.507 -5.514 8.408 1.00 67.75 179 ASN A C 1
ATOM 1400 O O . ASN A 1 179 ? 4.354 -6.089 9.090 1.00 67.75 179 ASN A O 1
ATOM 1404 N N . VAL A 1 180 ? 2.764 -6.150 7.510 1.00 63.69 180 VAL A N 1
ATOM 1405 C CA . VAL A 1 180 ? 2.947 -7.555 7.156 1.00 63.69 180 VAL A CA 1
ATOM 1406 C C . VAL A 1 180 ? 3.882 -7.604 5.956 1.00 63.69 180 VAL A C 1
ATOM 1408 O O . VAL A 1 180 ? 3.497 -7.248 4.840 1.00 63.69 180 VAL A O 1
ATOM 1411 N N . SER A 1 181 ? 5.122 -8.029 6.170 1.00 55.06 181 SER A N 1
ATOM 1412 C CA . SER A 1 181 ? 6.120 -8.185 5.109 1.00 55.06 181 SER A CA 1
ATOM 1413 C C . SER A 1 181 ? 6.149 -9.616 4.556 1.00 55.06 181 SER A C 1
ATOM 1415 O O . SER A 1 181 ? 5.614 -10.552 5.150 1.00 55.06 181 SER A O 1
ATOM 1417 N N . SER A 1 182 ? 6.775 -9.782 3.390 1.00 54.56 182 SER A N 1
ATOM 1418 C CA . SER A 1 182 ? 7.029 -11.086 2.772 1.00 54.56 182 SER A CA 1
ATOM 1419 C C . SER A 1 182 ? 8.511 -11.435 2.879 1.00 54.56 182 SER A C 1
ATOM 1421 O O . SER A 1 182 ? 9.365 -10.596 2.598 1.00 54.56 182 SER A O 1
ATOM 1423 N N . SER A 1 183 ? 8.824 -12.695 3.197 1.00 47.72 183 SER A N 1
ATOM 1424 C CA . SER A 1 183 ? 10.194 -13.235 3.247 1.00 47.72 183 SER A CA 1
ATOM 1425 C C . SER A 1 183 ? 10.938 -13.156 1.904 1.00 47.72 183 SER A C 1
ATOM 1427 O O . SER A 1 183 ? 12.159 -13.292 1.863 1.00 47.72 183 SER A O 1
ATOM 1429 N N . ILE A 1 184 ? 10.211 -12.931 0.802 1.00 50.00 184 ILE A N 1
ATOM 1430 C CA . ILE A 1 184 ? 10.755 -12.774 -0.559 1.00 50.00 184 ILE A CA 1
ATOM 1431 C C . ILE A 1 184 ? 11.539 -11.454 -0.703 1.00 50.00 184 ILE A C 1
ATOM 1433 O O . ILE A 1 184 ? 12.424 -11.335 -1.557 1.00 50.00 184 ILE A O 1
ATOM 1437 N N . ILE A 1 185 ? 11.244 -10.473 0.154 1.00 55.06 185 ILE A N 1
ATOM 1438 C CA . ILE A 1 185 ? 11.751 -9.104 0.082 1.00 55.06 185 ILE A CA 1
ATOM 1439 C C . ILE A 1 185 ? 12.978 -8.997 0.981 1.00 55.06 185 ILE A C 1
ATOM 1441 O O . ILE A 1 185 ? 12.910 -8.578 2.133 1.00 55.06 185 ILE A O 1
ATOM 1445 N N . LYS A 1 186 ? 14.127 -9.417 0.455 1.00 56.69 186 LYS A N 1
ATOM 1446 C CA . LYS A 1 186 ? 15.418 -9.097 1.067 1.00 56.69 186 LYS A CA 1
ATOM 1447 C C . LYS A 1 186 ? 15.876 -7.757 0.502 1.00 56.69 186 LYS A C 1
ATOM 1449 O O . LYS A 1 186 ? 16.093 -7.664 -0.702 1.00 56.69 186 LYS A O 1
ATOM 1454 N N . ILE A 1 187 ? 16.066 -6.752 1.364 1.00 53.62 187 ILE A N 1
ATOM 1455 C CA . ILE A 1 187 ? 16.642 -5.433 1.008 1.00 53.62 187 ILE A CA 1
ATOM 1456 C C . ILE A 1 187 ? 17.955 -5.598 0.218 1.00 53.62 187 ILE A C 1
ATOM 1458 O O . ILE A 1 187 ? 18.234 -4.826 -0.691 1.00 53.62 187 ILE A O 1
ATOM 1462 N N . GLN A 1 188 ? 18.687 -6.688 0.475 1.00 54.00 188 GLN A N 1
ATOM 1463 C CA . GLN A 1 188 ? 19.877 -7.127 -0.266 1.00 54.00 188 GLN A CA 1
ATOM 1464 C C . GLN A 1 188 ? 19.683 -7.274 -1.791 1.00 54.00 188 GLN A C 1
ATOM 1466 O O . GLN A 1 188 ? 20.673 -7.378 -2.503 1.00 54.00 188 GLN A O 1
ATOM 1471 N N . LYS A 1 189 ? 18.444 -7.301 -2.306 1.00 66.56 189 LYS A N 1
ATOM 1472 C CA . LYS A 1 189 ? 18.158 -7.358 -3.749 1.00 66.56 189 LYS A CA 1
ATOM 1473 C C . LYS A 1 189 ? 18.196 -5.996 -4.450 1.00 66.56 189 LYS A C 1
ATOM 1475 O O . LYS A 1 189 ? 18.200 -5.970 -5.676 1.00 66.56 189 LYS A O 1
ATOM 1480 N N . ILE A 1 190 ? 18.184 -4.882 -3.714 1.00 83.19 190 ILE A N 1
ATOM 1481 C CA . ILE A 1 190 ? 18.296 -3.548 -4.315 1.00 83.19 190 ILE A CA 1
ATOM 1482 C C . ILE A 1 190 ? 19.778 -3.191 -4.405 1.00 83.19 190 ILE A C 1
ATOM 1484 O O . ILE A 1 190 ? 20.415 -2.883 -3.400 1.00 83.19 190 ILE A O 1
ATOM 1488 N N . SER A 1 191 ? 20.320 -3.230 -5.621 1.00 89.69 191 SER A N 1
ATOM 1489 C CA . SER A 1 191 ? 21.702 -2.840 -5.919 1.00 89.69 191 SER A CA 1
ATOM 1490 C C . SER A 1 191 ? 21.835 -1.366 -6.312 1.00 89.69 191 SER A C 1
ATOM 1492 O O . SER A 1 191 ? 22.952 -0.870 -6.389 1.00 89.69 191 SER A O 1
ATOM 1494 N N . ASN A 1 192 ? 20.722 -0.659 -6.532 1.00 94.81 192 ASN A N 1
ATOM 1495 C CA . ASN A 1 192 ? 20.701 0.762 -6.864 1.00 94.81 192 ASN A CA 1
ATOM 1496 C C . ASN A 1 192 ? 21.311 1.597 -5.728 1.00 94.81 192 ASN A C 1
ATOM 1498 O O . ASN A 1 192 ? 20.769 1.646 -4.625 1.00 94.81 192 ASN A O 1
ATOM 1502 N N . GLU A 1 193 ? 22.430 2.266 -6.006 1.00 91.94 193 GLU A N 1
ATOM 1503 C CA . GLU A 1 193 ? 23.213 2.966 -4.981 1.00 91.94 193 GLU A CA 1
ATOM 1504 C C . GLU A 1 193 ? 22.453 4.131 -4.333 1.00 91.94 193 GLU A C 1
ATOM 1506 O O . GLU A 1 193 ? 22.509 4.289 -3.117 1.00 91.94 193 GLU A O 1
ATOM 1511 N N . LYS A 1 194 ? 21.655 4.885 -5.103 1.00 91.12 194 LYS A N 1
ATOM 1512 C CA . LYS A 1 194 ? 20.830 5.973 -4.548 1.00 91.12 194 LYS A CA 1
ATOM 1513 C C . LYS A 1 194 ? 19.744 5.442 -3.616 1.00 91.12 194 LYS A C 1
ATOM 1515 O O . LYS A 1 194 ? 19.503 6.007 -2.556 1.00 91.12 194 LYS A O 1
ATOM 1520 N N . ALA A 1 195 ? 19.090 4.346 -3.998 1.00 92.06 195 ALA A N 1
ATOM 1521 C CA . ALA A 1 195 ? 18.098 3.704 -3.147 1.00 92.06 195 ALA A CA 1
ATOM 1522 C C . ALA A 1 195 ? 18.737 3.156 -1.865 1.00 92.06 195 ALA A C 1
ATOM 1524 O O . ALA A 1 195 ? 18.183 3.342 -0.788 1.00 92.06 195 ALA A O 1
ATOM 1525 N N . LYS A 1 196 ? 19.917 2.524 -1.953 1.00 90.81 196 LYS A N 1
ATOM 1526 C CA . LYS A 1 196 ? 20.657 2.066 -0.767 1.00 90.81 196 LYS A CA 1
ATOM 1527 C C . LYS A 1 196 ? 20.994 3.218 0.167 1.00 90.81 196 LYS A C 1
ATOM 1529 O O . LYS A 1 196 ? 20.769 3.082 1.362 1.00 90.81 196 LYS A O 1
ATOM 1534 N N . GLU A 1 197 ? 21.498 4.327 -0.370 1.00 90.94 197 GLU A N 1
ATOM 1535 C CA . GLU A 1 197 ? 21.816 5.527 0.404 1.00 90.94 197 GLU A CA 1
ATOM 1536 C C . GLU A 1 197 ? 20.597 5.982 1.211 1.00 90.94 197 GLU A C 1
ATOM 1538 O O . GLU A 1 197 ? 20.666 6.022 2.438 1.00 90.94 197 GLU A O 1
ATOM 1543 N N . VAL A 1 198 ? 19.458 6.202 0.541 1.00 90.75 198 VAL A N 1
ATOM 1544 C CA . VAL A 1 198 ? 18.201 6.607 1.192 1.00 90.75 198 VAL A CA 1
ATOM 1545 C C . VAL A 1 198 ? 17.768 5.597 2.255 1.00 90.75 198 VAL A C 1
ATOM 1547 O O . VAL A 1 198 ? 17.449 5.985 3.370 1.00 90.75 198 VAL A O 1
ATOM 1550 N N . LEU A 1 199 ? 17.770 4.300 1.939 1.00 86.50 199 LEU A N 1
ATOM 1551 C CA . LEU A 1 199 ? 17.251 3.253 2.827 1.00 86.50 199 LEU A CA 1
ATOM 1552 C C . LEU A 1 199 ? 18.183 2.899 3.993 1.00 86.50 199 LEU A C 1
ATOM 1554 O O . LEU A 1 199 ? 17.739 2.275 4.956 1.00 86.50 199 LEU A O 1
ATOM 1558 N N . SER A 1 200 ? 19.469 3.236 3.890 1.00 86.88 200 SER A N 1
ATOM 1559 C CA . SER A 1 200 ? 20.472 2.989 4.933 1.00 86.88 200 SER A CA 1
ATOM 1560 C C . SER A 1 200 ? 20.614 4.144 5.924 1.00 86.88 200 SER A C 1
ATOM 1562 O O . SER A 1 200 ? 21.082 3.929 7.041 1.00 86.88 200 SER A O 1
ATOM 1564 N N . ASP A 1 201 ? 20.196 5.349 5.537 1.00 87.25 201 ASP A N 1
ATOM 1565 C CA . ASP A 1 201 ? 20.269 6.546 6.368 1.00 87.25 201 ASP A CA 1
ATOM 1566 C C . ASP A 1 201 ? 19.066 6.633 7.314 1.00 87.25 201 ASP A C 1
ATOM 1568 O O . ASP A 1 201 ? 18.100 7.347 7.061 1.00 87.25 201 ASP A O 1
ATOM 1572 N N . VAL A 1 202 ? 19.120 5.858 8.400 1.00 80.88 202 VAL A N 1
ATOM 1573 C CA . VAL A 1 202 ? 18.030 5.750 9.384 1.00 80.88 202 VAL A CA 1
ATOM 1574 C C . VAL A 1 202 ? 17.712 7.095 10.048 1.00 80.88 202 VAL A C 1
ATOM 1576 O O . VAL A 1 202 ? 16.542 7.379 10.293 1.00 80.88 202 VAL A O 1
ATOM 1579 N N . ASP A 1 203 ? 18.727 7.919 10.319 1.00 84.69 203 ASP A N 1
ATOM 1580 C CA . ASP A 1 203 ? 18.567 9.186 11.043 1.00 84.69 203 ASP A CA 1
ATOM 1581 C C . ASP A 1 203 ? 18.063 10.319 10.136 1.00 84.69 203 ASP A C 1
ATOM 1583 O O . ASP A 1 203 ? 17.337 11.206 10.588 1.00 84.69 203 ASP A O 1
ATOM 1587 N N . GLY A 1 204 ? 18.444 10.301 8.855 1.00 84.06 204 GLY A N 1
ATOM 1588 C CA . GLY A 1 204 ? 18.035 11.288 7.858 1.00 84.06 204 GLY A CA 1
ATOM 1589 C C . GLY A 1 204 ? 16.843 10.868 7.000 1.00 84.06 204 GLY A C 1
ATOM 1590 O O . GLY A 1 204 ? 16.513 11.580 6.046 1.00 84.06 204 GLY A O 1
ATOM 1591 N N . LEU A 1 205 ? 16.237 9.706 7.250 1.00 87.06 205 LEU A N 1
ATOM 1592 C CA . LEU A 1 205 ? 15.123 9.211 6.450 1.00 87.06 205 LEU A CA 1
ATOM 1593 C C . LEU A 1 205 ? 13.924 10.156 6.588 1.00 87.06 205 LEU A C 1
ATOM 1595 O O . LEU A 1 205 ? 13.509 10.483 7.697 1.00 87.06 205 LEU A O 1
ATOM 1599 N N . THR A 1 206 ? 13.332 10.557 5.463 1.00 90.12 206 THR A N 1
ATOM 1600 C CA . THR A 1 206 ? 12.075 11.319 5.432 1.00 90.12 206 THR A CA 1
ATOM 1601 C C . THR A 1 206 ? 11.160 10.787 4.338 1.00 90.12 206 THR A C 1
ATOM 1603 O O . THR A 1 206 ? 11.613 10.102 3.413 1.00 90.12 206 THR A O 1
ATOM 1606 N N . GLU A 1 207 ? 9.869 11.109 4.418 1.00 89.25 207 GLU A N 1
ATOM 1607 C CA . GLU A 1 207 ? 8.916 10.746 3.368 1.00 89.25 207 GLU A CA 1
ATOM 1608 C C . GLU A 1 207 ? 9.301 11.350 2.016 1.00 89.25 207 GLU A C 1
ATOM 1610 O O . GLU A 1 207 ? 9.202 10.671 1.000 1.00 89.25 207 GLU A O 1
ATOM 1615 N N . GLU A 1 208 ? 9.816 12.581 1.995 1.00 92.50 208 GLU A N 1
ATOM 1616 C CA . GLU A 1 208 ? 10.255 13.259 0.774 1.00 92.50 208 GLU A CA 1
ATOM 1617 C C . GLU A 1 208 ? 11.400 12.502 0.100 1.00 92.50 208 GLU A C 1
ATOM 1619 O O . GLU A 1 208 ? 11.381 12.305 -1.112 1.00 92.50 208 GLU A O 1
ATOM 1624 N N . ARG A 1 209 ? 12.370 12.003 0.877 1.00 94.19 209 ARG A N 1
ATOM 1625 C CA . ARG A 1 209 ? 13.485 11.211 0.333 1.00 94.19 209 ARG A CA 1
ATOM 1626 C C . ARG A 1 209 ? 13.021 9.870 -0.225 1.00 94.19 209 ARG A C 1
ATOM 1628 O O . ARG A 1 209 ? 13.529 9.419 -1.253 1.00 94.19 209 ARG A O 1
ATOM 1635 N N . VAL A 1 210 ? 12.054 9.229 0.433 1.00 93.19 210 VAL A N 1
ATOM 1636 C CA . VAL A 1 210 ? 11.434 8.002 -0.087 1.00 93.19 210 VAL A CA 1
ATOM 1637 C C . VAL A 1 210 ? 10.663 8.310 -1.373 1.00 93.19 210 VAL A C 1
ATOM 1639 O O . VAL A 1 210 ? 10.805 7.580 -2.352 1.00 93.19 210 VAL A O 1
ATOM 1642 N N . ASP A 1 211 ? 9.920 9.413 -1.424 1.00 94.75 211 ASP A N 1
ATOM 1643 C CA . ASP A 1 211 ? 9.169 9.834 -2.607 1.00 94.75 211 ASP A CA 1
ATOM 1644 C C . ASP A 1 211 ? 10.105 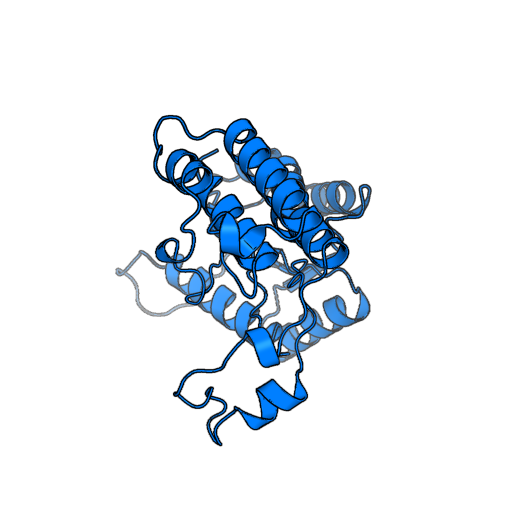10.172 -3.784 1.00 94.75 211 ASP A C 1
ATOM 1646 O O . ASP A 1 211 ? 9.854 9.761 -4.918 1.00 94.75 211 ASP A O 1
ATOM 1650 N N . GLU A 1 212 ? 11.233 10.841 -3.534 1.00 95.81 212 GLU A N 1
ATOM 1651 C CA . GLU A 1 212 ? 12.284 11.085 -4.530 1.00 95.81 212 GLU A CA 1
ATOM 1652 C C . GLU A 1 212 ? 12.891 9.781 -5.067 1.00 95.81 212 GLU A C 1
ATOM 1654 O O . GLU A 1 212 ? 13.061 9.630 -6.282 1.00 95.81 212 GLU A O 1
ATOM 1659 N N . MET A 1 213 ? 13.163 8.810 -4.188 1.00 96.12 213 MET A N 1
ATOM 1660 C CA . MET A 1 213 ? 13.627 7.477 -4.583 1.00 96.12 213 MET A CA 1
ATOM 1661 C C . MET A 1 213 ? 12.601 6.772 -5.485 1.00 96.12 213 MET A C 1
ATOM 1663 O O . MET A 1 213 ? 12.975 6.214 -6.519 1.00 96.12 213 MET A O 1
ATOM 1667 N N . LEU A 1 214 ? 11.312 6.811 -5.128 1.00 96.75 214 LEU A N 1
ATOM 1668 C CA . LEU A 1 214 ? 10.232 6.200 -5.911 1.00 96.75 214 LEU A CA 1
ATOM 1669 C C . LEU A 1 214 ? 10.047 6.873 -7.277 1.00 96.75 214 LEU A C 1
ATOM 1671 O O . LEU A 1 214 ? 9.857 6.187 -8.284 1.00 96.75 214 LEU A O 1
ATOM 1675 N N . ASN A 1 215 ? 10.166 8.200 -7.338 1.00 97.25 215 ASN A N 1
ATOM 1676 C CA . ASN A 1 215 ? 10.144 8.950 -8.593 1.00 97.25 215 ASN A CA 1
ATOM 1677 C C . ASN A 1 215 ? 11.333 8.579 -9.493 1.00 97.25 215 ASN A C 1
ATOM 1679 O O . ASN A 1 215 ? 11.163 8.390 -10.700 1.00 97.25 215 ASN A O 1
ATOM 1683 N N . GLY A 1 216 ? 12.526 8.419 -8.909 1.00 97.50 216 GLY A N 1
ATOM 1684 C CA . GLY A 1 216 ? 13.711 7.923 -9.609 1.00 97.50 216 GLY A CA 1
ATOM 1685 C C . GLY A 1 216 ? 13.511 6.515 -10.173 1.00 97.50 216 GLY A C 1
ATOM 1686 O O . GLY A 1 216 ? 13.794 6.282 -11.347 1.00 97.50 216 GLY A O 1
ATOM 1687 N N . PHE A 1 217 ? 12.942 5.605 -9.376 1.00 97.44 217 PHE A N 1
ATOM 1688 C CA . PHE A 1 217 ? 12.575 4.263 -9.829 1.00 97.44 217 PHE A CA 1
ATOM 1689 C C . PHE A 1 217 ? 11.604 4.298 -11.014 1.00 97.44 217 PHE A C 1
ATOM 1691 O O . PHE A 1 217 ? 11.851 3.630 -12.014 1.00 97.44 217 PHE A O 1
ATOM 1698 N N . LEU A 1 218 ? 10.518 5.078 -10.943 1.00 97.75 218 LEU A N 1
ATOM 1699 C CA . LEU A 1 218 ? 9.537 5.157 -12.033 1.00 97.75 218 LEU A CA 1
ATOM 1700 C C . LEU A 1 218 ? 10.141 5.718 -13.318 1.00 97.75 218 LEU A C 1
ATOM 1702 O O . LEU A 1 218 ? 9.800 5.248 -14.404 1.00 97.75 218 LEU A O 1
ATOM 1706 N N . LYS A 1 219 ? 11.044 6.696 -13.204 1.00 97.88 219 LYS A N 1
ATOM 1707 C CA . LYS A 1 219 ? 11.788 7.217 -14.351 1.00 97.88 219 LYS A CA 1
ATOM 1708 C C . LYS A 1 219 ? 12.639 6.119 -14.991 1.00 97.88 219 LYS A C 1
ATOM 1710 O O . LYS A 1 219 ? 12.500 5.869 -16.185 1.00 97.88 219 LYS A O 1
ATOM 1715 N N . ASP A 1 220 ? 13.462 5.440 -14.194 1.00 97.56 220 ASP A N 1
ATOM 1716 C CA . ASP A 1 220 ? 14.327 4.366 -14.685 1.00 97.56 220 ASP A CA 1
ATOM 1717 C C . ASP A 1 220 ? 13.504 3.191 -15.248 1.00 97.56 220 ASP A C 1
ATOM 1719 O O . ASP A 1 220 ? 13.902 2.585 -16.240 1.00 97.56 220 ASP A O 1
ATOM 1723 N N . PHE A 1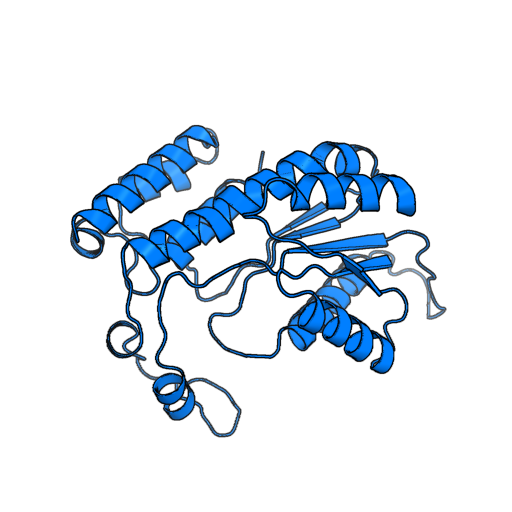 221 ? 12.332 2.889 -14.678 1.00 96.38 221 PHE A N 1
ATOM 1724 C CA . PHE A 1 221 ? 11.415 1.876 -15.209 1.00 96.38 221 PHE A CA 1
ATOM 1725 C C . PHE A 1 221 ? 10.898 2.280 -16.591 1.00 96.38 221 PHE A C 1
ATOM 1727 O O . PHE A 1 221 ? 11.012 1.517 -17.547 1.00 96.38 221 PHE A O 1
ATOM 1734 N N . LYS A 1 222 ? 10.393 3.509 -16.731 1.00 97.00 222 LYS A N 1
ATOM 1735 C CA . LYS A 1 222 ? 9.865 4.016 -18.003 1.00 97.00 222 LYS A CA 1
ATOM 1736 C C . LYS A 1 222 ? 10.912 4.028 -19.122 1.00 97.00 2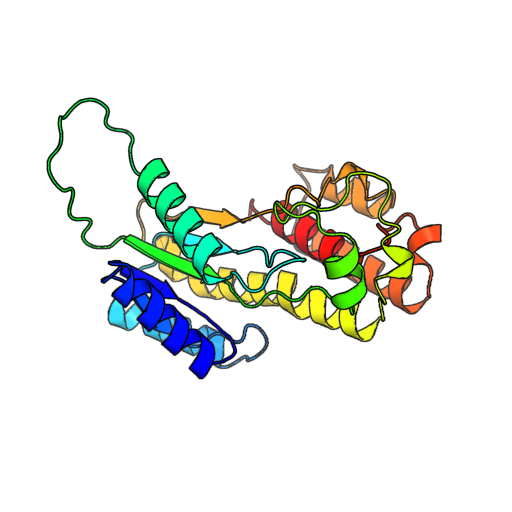22 LYS A C 1
ATOM 1738 O O . LYS A 1 222 ? 10.568 3.853 -20.287 1.00 97.00 222 LYS A O 1
ATOM 1743 N N . GLU A 1 223 ? 12.178 4.226 -18.767 1.00 96.75 223 GLU A N 1
ATOM 1744 C CA . GLU A 1 223 ? 13.319 4.232 -19.690 1.00 96.75 223 GLU A CA 1
ATOM 1745 C C . GLU A 1 223 ? 13.919 2.826 -19.930 1.00 96.75 223 GLU A C 1
ATOM 1747 O O . GLU A 1 223 ? 14.902 2.702 -20.658 1.00 96.75 223 GLU A O 1
ATOM 1752 N N . ASN A 1 224 ? 13.332 1.760 -19.365 1.00 94.50 224 ASN A N 1
ATOM 1753 C CA . ASN A 1 224 ? 13.838 0.377 -19.409 1.00 94.50 224 ASN A CA 1
ATOM 1754 C C . ASN A 1 224 ? 15.261 0.218 -18.840 1.00 94.50 224 ASN A C 1
ATOM 1756 O O . ASN A 1 224 ? 16.065 -0.576 -19.325 1.00 94.50 224 ASN A O 1
ATOM 1760 N N . LEU A 1 225 ? 15.579 0.968 -17.785 1.00 95.50 225 LEU A N 1
ATOM 1761 C CA . LEU A 1 225 ? 16.902 1.011 -17.159 1.00 95.50 225 LEU A CA 1
ATOM 1762 C C . LEU A 1 225 ? 16.980 0.237 -15.837 1.00 95.50 225 LEU A C 1
ATOM 1764 O O . LEU A 1 225 ? 17.986 0.355 -15.141 1.00 95.50 225 LEU A O 1
ATOM 1768 N N . LEU A 1 226 ? 15.958 -0.549 -15.474 1.00 93.12 226 LEU A N 1
ATOM 1769 C CA . LEU A 1 226 ? 15.871 -1.202 -14.161 1.00 93.12 226 LEU A CA 1
ATOM 1770 C C . LEU A 1 226 ? 17.126 -2.009 -13.804 1.00 93.12 226 LEU A C 1
ATOM 1772 O O . LEU A 1 226 ? 17.788 -1.700 -12.815 1.00 93.12 226 LEU A O 1
ATOM 1776 N N . GLU A 1 227 ? 17.490 -2.993 -14.626 1.00 90.81 227 GLU A N 1
ATOM 1777 C CA . GLU A 1 227 ? 18.644 -3.864 -14.367 1.00 90.81 227 GLU A CA 1
ATOM 1778 C C . GLU A 1 227 ? 19.966 -3.091 -14.401 1.00 90.81 227 GLU A C 1
ATOM 1780 O O . GLU A 1 227 ? 20.797 -3.229 -13.506 1.00 90.81 227 GLU A O 1
ATOM 1785 N N . ILE A 1 228 ? 20.125 -2.203 -15.389 1.00 93.81 228 ILE A N 1
ATOM 1786 C CA . ILE A 1 228 ? 21.332 -1.383 -15.576 1.00 93.81 228 ILE A CA 1
ATOM 1787 C C . ILE A 1 228 ? 21.565 -0.471 -14.364 1.00 93.81 228 ILE A C 1
ATOM 1789 O O . ILE A 1 228 ? 22.702 -0.242 -13.953 1.00 93.81 228 ILE A O 1
ATOM 1793 N N . LYS A 1 229 ? 20.488 0.055 -13.777 1.00 95.88 229 LYS A N 1
ATOM 1794 C CA . LYS A 1 229 ? 20.522 0.917 -12.590 1.00 95.88 229 LYS A CA 1
ATOM 1795 C C . LYS A 1 229 ? 20.489 0.124 -11.284 1.00 95.88 229 LYS A C 1
ATOM 1797 O O . LYS A 1 229 ? 20.436 0.737 -10.220 1.00 95.88 229 LYS A O 1
ATOM 1802 N N . GLY A 1 230 ? 20.527 -1.207 -11.335 1.00 93.44 230 GLY A N 1
ATOM 1803 C CA . GLY A 1 230 ? 20.552 -2.067 -10.153 1.00 93.44 230 GLY A CA 1
ATOM 1804 C C . GLY A 1 230 ? 19.234 -2.109 -9.375 1.00 93.44 230 GLY A C 1
ATOM 1805 O O . GLY A 1 230 ? 19.233 -2.451 -8.190 1.00 93.44 230 GLY A O 1
ATOM 1806 N N . TRP A 1 231 ? 18.112 -1.746 -9.995 1.00 93.50 231 TRP A N 1
ATOM 1807 C CA . TRP A 1 231 ? 16.794 -1.987 -9.414 1.00 93.50 231 TRP A CA 1
ATOM 1808 C C . TRP A 1 231 ? 16.499 -3.493 -9.376 1.00 93.50 231 TRP A C 1
ATOM 1810 O O . TRP A 1 231 ? 16.971 -4.234 -10.240 1.00 93.50 231 TRP A O 1
ATOM 1820 N N . PRO A 1 232 ? 15.725 -3.972 -8.385 1.00 87.38 232 PRO A N 1
ATOM 1821 C CA . PRO A 1 232 ? 15.392 -5.386 -8.296 1.00 87.38 232 PRO A CA 1
ATOM 1822 C C . PRO A 1 232 ? 14.600 -5.790 -9.539 1.00 87.38 232 PRO A C 1
ATOM 1824 O O . PRO A 1 232 ? 13.637 -5.116 -9.885 1.00 87.38 232 PRO A O 1
ATOM 1827 N N . SER A 1 233 ? 14.979 -6.879 -10.198 1.00 81.69 233 SER A N 1
ATOM 1828 C CA . SER A 1 233 ? 14.229 -7.484 -11.298 1.00 81.69 233 SER A CA 1
ATOM 1829 C C . SER A 1 233 ? 14.326 -9.005 -11.168 1.00 81.69 233 SER A C 1
ATOM 1831 O O . SER A 1 233 ? 15.417 -9.506 -10.878 1.00 81.69 233 SER A O 1
ATOM 1833 N N . PRO A 1 234 ? 13.221 -9.749 -11.315 1.00 75.75 234 PRO A N 1
ATOM 1834 C CA . PRO A 1 234 ? 11.850 -9.281 -11.543 1.00 75.75 234 PRO A CA 1
ATOM 1835 C C . PRO A 1 234 ? 11.111 -8.899 -10.243 1.00 75.75 234 PRO A C 1
ATOM 1837 O O . PRO A 1 234 ? 11.688 -8.895 -9.155 1.00 75.75 234 PRO A O 1
ATOM 1840 N N . LEU A 1 235 ? 9.816 -8.578 -10.354 1.00 77.62 235 LEU A N 1
ATOM 1841 C CA . LEU A 1 235 ? 8.941 -8.069 -9.279 1.00 77.62 235 LEU A CA 1
ATOM 1842 C C . LEU A 1 235 ? 9.414 -6.721 -8.710 1.00 77.62 235 LEU A C 1
ATOM 1844 O O . LEU A 1 235 ? 9.383 -6.476 -7.500 1.00 77.62 235 LEU A O 1
ATOM 1848 N N . SER A 1 236 ? 9.871 -5.849 -9.602 1.00 88.62 236 SER A N 1
ATOM 1849 C CA . SER A 1 236 ? 10.539 -4.584 -9.326 1.00 88.62 236 SER A CA 1
ATOM 1850 C C . SER A 1 236 ? 9.651 -3.638 -8.528 1.00 88.62 236 SER A C 1
ATOM 1852 O O . SER A 1 236 ? 9.992 -3.276 -7.402 1.00 88.62 236 SER A O 1
ATOM 1854 N N . ALA A 1 237 ? 8.477 -3.294 -9.066 1.00 89.38 237 ALA A N 1
ATOM 1855 C CA . ALA A 1 237 ? 7.564 -2.349 -8.427 1.00 89.38 237 ALA A CA 1
ATOM 1856 C C . ALA A 1 237 ? 7.021 -2.880 -7.097 1.00 89.38 237 ALA A C 1
ATOM 1858 O O . ALA A 1 237 ? 6.977 -2.137 -6.116 1.00 89.38 237 ALA A O 1
ATOM 1859 N N . TYR A 1 238 ? 6.688 -4.173 -7.026 1.00 83.12 238 TYR A N 1
ATOM 1860 C CA . TYR A 1 238 ? 6.284 -4.807 -5.773 1.00 83.12 238 TYR A CA 1
ATOM 1861 C C . TYR A 1 238 ? 7.380 -4.693 -4.710 1.00 83.12 238 TYR A C 1
ATOM 1863 O O . TYR A 1 238 ? 7.130 -4.190 -3.614 1.00 83.12 238 TYR A O 1
ATOM 1871 N N . THR A 1 239 ? 8.610 -5.089 -5.050 1.00 83.31 239 THR A N 1
ATOM 1872 C CA . THR A 1 239 ? 9.760 -5.058 -4.135 1.00 83.31 239 THR A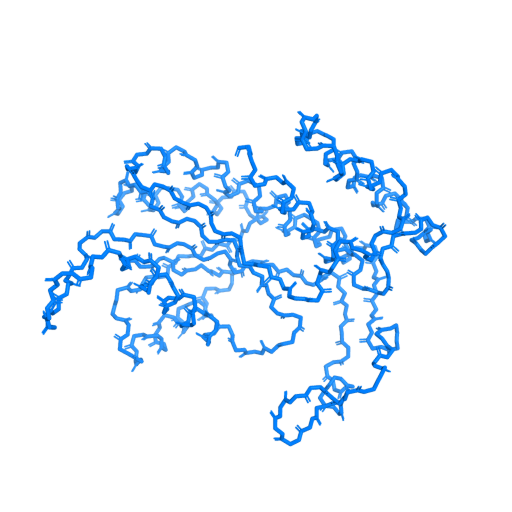 CA 1
ATOM 1873 C C . THR A 1 239 ? 10.036 -3.638 -3.647 1.00 83.31 239 THR A C 1
ATOM 1875 O O . THR A 1 239 ? 10.136 -3.413 -2.440 1.00 83.31 239 THR A O 1
ATOM 1878 N N . VAL A 1 240 ? 10.100 -2.669 -4.564 1.00 89.88 240 VAL A N 1
ATOM 1879 C CA . VAL A 1 240 ? 10.366 -1.263 -4.237 1.00 89.88 240 VAL A CA 1
ATOM 1880 C C . VAL A 1 240 ? 9.236 -0.665 -3.387 1.00 89.88 240 VAL A C 1
ATOM 1882 O O . VAL A 1 240 ? 9.525 -0.044 -2.365 1.00 89.88 240 VAL A O 1
ATOM 1885 N N . SER A 1 241 ? 7.961 -0.929 -3.714 1.00 87.12 241 SER A N 1
ATOM 1886 C CA . SER A 1 241 ? 6.806 -0.449 -2.927 1.00 87.12 241 SER A CA 1
ATOM 1887 C C . SER A 1 241 ? 6.867 -0.890 -1.465 1.00 87.12 241 SER A C 1
ATOM 1889 O O . SER A 1 241 ? 6.525 -0.147 -0.545 1.00 87.12 241 SER A O 1
ATOM 1891 N N . LYS A 1 242 ? 7.336 -2.117 -1.250 1.00 80.06 242 LYS A N 1
ATOM 1892 C CA . LYS A 1 242 ? 7.378 -2.758 0.056 1.00 80.06 242 LYS A CA 1
ATOM 1893 C C . LYS A 1 242 ? 8.515 -2.261 0.911 1.00 80.06 242 LYS A C 1
ATOM 1895 O O . LYS A 1 242 ? 8.313 -1.999 2.094 1.00 80.06 242 LYS A O 1
ATOM 1900 N N . VAL A 1 243 ? 9.687 -2.114 0.307 1.00 83.12 243 VAL A N 1
ATOM 1901 C CA . VAL A 1 243 ? 10.835 -1.524 0.984 1.00 83.12 243 VAL A CA 1
ATOM 1902 C C . VAL A 1 243 ? 10.520 -0.082 1.390 1.00 83.12 243 VAL A C 1
ATOM 1904 O O . VAL A 1 243 ? 10.785 0.283 2.530 1.00 83.12 243 VAL A O 1
ATOM 1907 N N . ALA A 1 244 ? 9.843 0.689 0.534 1.00 87.06 244 ALA A N 1
ATOM 1908 C CA . ALA A 1 244 ? 9.387 2.038 0.865 1.00 87.06 244 ALA A CA 1
ATOM 1909 C C . ALA A 1 244 ? 8.396 2.064 2.049 1.00 87.06 244 ALA A C 1
ATOM 1911 O O . ALA A 1 244 ? 8.593 2.823 2.992 1.00 87.06 244 ALA A O 1
ATOM 1912 N N . ILE A 1 245 ? 7.385 1.184 2.062 1.00 80.00 245 ILE A N 1
ATOM 1913 C CA . ILE A 1 245 ? 6.436 1.033 3.189 1.00 80.00 245 ILE A CA 1
ATOM 1914 C C . ILE A 1 245 ? 7.130 0.656 4.508 1.00 80.00 245 ILE A C 1
ATOM 1916 O O . ILE A 1 245 ? 6.666 1.025 5.588 1.00 80.00 245 ILE A O 1
ATOM 1920 N N . MET A 1 246 ? 8.194 -0.148 4.442 1.00 76.38 246 MET A N 1
ATOM 1921 C CA . MET A 1 246 ? 8.978 -0.529 5.620 1.00 76.38 246 MET A CA 1
ATOM 1922 C C . MET A 1 246 ? 9.829 0.635 6.123 1.00 76.38 246 MET A C 1
ATOM 1924 O O . MET A 1 246 ? 9.897 0.853 7.329 1.00 76.38 246 MET A O 1
ATOM 1928 N N . ALA A 1 247 ? 10.429 1.395 5.209 1.00 79.06 247 ALA A N 1
ATOM 1929 C CA . ALA A 1 247 ? 11.214 2.578 5.533 1.00 79.06 247 ALA A CA 1
ATOM 1930 C C . ALA A 1 247 ? 10.350 3.636 6.250 1.00 79.06 247 ALA A C 1
ATOM 1932 O O . ALA A 1 247 ? 10.765 4.203 7.253 1.00 79.06 247 ALA A O 1
ATOM 1933 N N . THR A 1 248 ? 9.096 3.821 5.832 1.00 74.38 248 THR A N 1
ATOM 1934 C CA . THR A 1 248 ? 8.180 4.803 6.436 1.00 74.38 248 THR A CA 1
ATOM 1935 C C . THR A 1 248 ? 7.480 4.332 7.722 1.00 74.38 248 THR A C 1
ATOM 1937 O O . THR A 1 248 ? 6.518 4.952 8.167 1.00 74.38 248 THR A O 1
ATOM 1940 N N . GLN A 1 249 ? 7.936 3.249 8.370 1.00 63.31 249 GLN A N 1
ATOM 1941 C CA . GLN A 1 249 ? 7.349 2.776 9.638 1.00 63.31 249 GLN A CA 1
ATOM 1942 C C . GLN A 1 249 ? 7.631 3.667 10.856 1.00 63.31 249 GLN A C 1
ATOM 1944 O O . GLN A 1 249 ? 7.009 3.447 11.895 1.00 63.31 249 GLN A O 1
ATOM 1949 N N . GLY A 1 250 ? 8.560 4.619 10.747 1.00 54.47 250 GLY A N 1
ATOM 1950 C CA . GLY A 1 250 ? 9.003 5.467 11.857 1.00 54.47 250 GLY A CA 1
ATOM 1951 C C . GLY A 1 250 ? 8.376 6.863 11.935 1.00 54.47 250 GLY A C 1
ATOM 1952 O O . GLY A 1 250 ? 8.707 7.580 12.876 1.00 54.47 250 GLY A O 1
ATOM 1953 N N . PHE A 1 251 ? 7.517 7.243 10.980 1.00 48.00 251 PHE A N 1
ATOM 1954 C CA . PHE A 1 251 ? 6.883 8.569 10.919 1.00 48.00 251 PHE A CA 1
ATOM 1955 C C . PHE A 1 251 ? 5.482 8.583 11.544 1.00 48.00 251 PHE A C 1
ATOM 1957 O O . PHE A 1 251 ? 4.738 7.584 11.380 1.00 48.00 251 PHE A O 1
#

Organism: Tetracentron sinense (NCBI:txid13715)

Secondary structure (DSSP, 8-state):
-EEEEESSHHHHHHHHHHHHHTT--SEEEEE--TT-TTHHHHHHHHHHHHTSS-SEEEEPPPPSS-S-HHHHHHHHHHHHHHHT---TT--S-----TT--EEEE-----SSEE-HHHHHHTB-TTSPBPSS---HHHHEE--HHHHHHHHIIIIIIHHHHHHHHHHHHTT-TT-EEEE---TT--GGG---HHHHHHHH-TTT--HHHHHHHHHHHHHHHHTT-TTTTT---SSHHHHHHHHHHHHGGG-

Radius of gyration: 19.44 Å; chains: 1; bounding box: 43×46×56 Å